Protein AF-0000000068739355 (afdb_homodimer)

Nearest PDB structures (foldseek):
  5cth-assembly1_B  TM=9.053E-01  e=1.363E-04  Oryza sativa Japonica Group
  5xpd-assembly1_A  TM=8.804E-01  e=2.413E-04  Arabidopsis thaliana
  4rng-assembly4_C-2  TM=8.849E-01  e=1.238E-02  Thermodesulfovibrio yellowstonii DSM 11347
  4rng-assembly2_D  TM=8.863E-01  e=1.955E-02  Thermodesulfovibrio yellowstonii DSM 11347
  4qnc-assembly1_A  TM=8.691E-01  e=2.753E-02  Leptospira biflexa serovar Patoc strain 'Patoc 1 (Paris)'

pLDDT: mean 80.7, std 22.13, range [32.03, 97.56]

Solvent-accessible surface area (backbone atoms only — not comparable to full-atom values): 17110 Å² total; per-residue (Å²): 136,79,79,76,75,77,78,75,75,73,74,68,74,70,76,69,74,64,75,73,64,71,57,63,58,53,51,39,28,49,50,47,51,51,52,52,50,51,50,52,49,50,51,50,49,50,52,48,44,55,67,68,69,37,81,48,66,68,59,36,50,54,52,45,33,49,51,30,21,54,45,43,47,56,59,48,53,57,60,51,51,50,50,52,48,25,66,71,67,64,44,44,80,89,57,57,67,70,58,39,55,49,39,29,55,28,18,49,41,36,27,51,48,14,57,75,69,69,33,62,40,53,20,58,36,23,45,59,40,38,56,52,31,54,51,48,52,51,43,40,46,75,28,45,68,70,66,74,47,64,57,56,54,67,75,94,135,83,78,74,74,77,74,75,75,74,73,66,74,68,76,68,73,62,74,72,61,70,57,62,59,54,50,39,27,48,52,45,50,51,52,51,50,50,49,51,49,51,50,50,51,50,52,47,43,54,69,69,70,37,81,47,65,67,59,36,50,52,53,46,34,50,53,29,23,55,45,43,46,57,58,49,52,58,61,50,50,52,51,52,50,26,66,72,66,64,43,44,80,89,56,57,67,70,56,39,54,49,39,30,53,30,19,49,41,37,27,51,47,14,57,75,68,68,33,65,39,52,21,58,35,24,45,60,40,38,55,52,32,52,51,48,52,53,44,41,47,76,28,43,67,70,66,74,47,64,59,55,54,67,73,9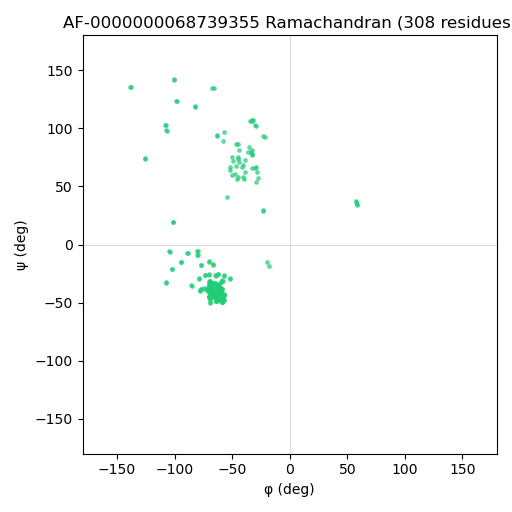4

Organism: Papio anubis (NCBI:txid9555)

Foldseek 3Di:
DPPPVVPPPPPPVPPPPPPPPPVVVVVVVVVVVVVVVVVVVVVVVVVCCLVPVDPDPVVSCVVVLVVLLVVLQVVCVVLVVVLVVCVVVLACVVPDPVVLVVQLVVLVVQLVVCVVVVNVSSNVSSVVSNVSSVSSVVSCVRRPHPPVCVVVVVVD/DPPPVPPPPPPPVPPPPPPPPPVVVVVVVVVVVVVVVVVVVVVVVVVCCLVPVDPDPVVSCVVVLVVLLVVLQVVCVVLVVVLVVCVVVLACVVPDPVVLVVQLVVLVVQLVVCVVVVNVSSNVSSVVSNVSSVSSVVSCVRRPHPPVCVVVVVVD

Radius of gyration: 28.9 Å; Cα contacts (8 Å, |Δi|>4): 240; chains: 2; bounding box: 66×100×61 Å

InterPro domains:
  IPR004316 Sugar transporter SWEET repeat [PF03083] (62-147)
  IPR047664 Sugar transporter SWEET [PTHR10791] (34-146)

Secondary structure (DSSP, 8-state):
---------------------THHHHHHHHHHHHHHHHHHHHHHHHHHIIIII---HHHHHHHHHHHHHHHHHHTTHHHHHHHHHHHHHT--TTS-HHHHHHHHHHHHHHHHHHHHTT-HHHHHHHHHHHHHHHHHHHHHHHS----THHHHHHH-/---------------------THHHHHHHHHHHHHHHHHHHHHHHHHHIIIII---HHHHHHHHHHHHHHHHHHTTHHHHHHHHHHHHHT--TTS-HHHHHHHHHHHHHHHHHHHHTT-HHHHHHHHHHHHHHHHHHHHHHHS----THHHHHHH-

Structure (mmCIF, N/CA/C/O backbone):
data_AF-0000000068739355-model_v1
#
loop_
_entity.id
_entity.type
_entity.pdbx_description
1 polymer 'Sugar transporter SWEET1'
#
loop_
_atom_site.group_PDB
_atom_site.id
_atom_site.type_symbol
_atom_site.label_atom_id
_atom_site.label_alt_id
_atom_site.label_comp_id
_atom_site.label_asym_id
_atom_site.label_entity_id
_atom_site.label_seq_id
_atom_site.pdbx_PDB_ins_code
_atom_site.Cartn_x
_atom_site.Cartn_y
_atom_site.Cartn_z
_atom_site.occupancy
_atom_site.B_iso_or_equiv
_atom_site.auth_seq_id
_atom_site.auth_comp_id
_atom_site.auth_asym_id
_atom_site.auth_atom_id
_atom_site.pdbx_PDB_model_num
ATOM 1 N N . MET A 1 1 ? 34.312 73.438 29.984 1 33.19 1 MET A N 1
ATOM 2 C CA . MET A 1 1 ? 33.438 73.188 28.828 1 33.19 1 MET A CA 1
ATOM 3 C C . MET A 1 1 ? 33.812 71.938 28.094 1 33.19 1 MET A C 1
ATOM 5 O O . MET A 1 1 ? 34.375 71.938 27.016 1 33.19 1 MET A O 1
ATOM 9 N N . GLU A 1 2 ? 34.344 70.938 28.891 1 34.34 2 GLU A N 1
ATOM 10 C CA . GLU A 1 2 ? 34.969 69.625 28.656 1 34.34 2 GLU A CA 1
ATOM 11 C C . GLU A 1 2 ? 34.031 68.688 27.891 1 34.34 2 GLU A C 1
ATOM 13 O O . GLU A 1 2 ? 32.875 68.5 28.297 1 34.34 2 GLU A O 1
ATOM 18 N N . GLU A 1 3 ? 34.125 68.75 26.547 1 34.47 3 GLU A N 1
ATOM 19 C CA . GLU A 1 3 ? 33.438 68.062 25.453 1 34.47 3 GLU A CA 1
ATOM 20 C C . GLU A 1 3 ? 33.438 66.5 25.688 1 34.47 3 GLU A C 1
ATOM 22 O O . GLU A 1 3 ? 34.469 65.938 25.812 1 34.47 3 GLU A O 1
ATOM 27 N N . LEU A 1 4 ? 32.625 66 26.688 1 35.56 4 LEU A N 1
ATOM 28 C CA . LEU A 1 4 ? 32.312 64.625 27 1 35.56 4 LEU A CA 1
ATOM 29 C C . LEU A 1 4 ? 31.922 63.875 25.734 1 35.56 4 LEU A C 1
ATOM 31 O O . LEU A 1 4 ? 30.906 64.188 25.109 1 35.56 4 LEU A O 1
ATOM 35 N N . GLY A 1 5 ? 32.875 63.781 24.703 1 35.47 5 GLY A N 1
ATOM 36 C CA . GLY A 1 5 ? 32.656 63.094 23.438 1 35.47 5 GLY A CA 1
ATOM 37 C C . GLY A 1 5 ? 32.125 61.688 23.594 1 35.47 5 GLY A C 1
ATOM 38 O O . GLY A 1 5 ? 32.75 60.844 24.219 1 35.47 5 GLY A O 1
ATOM 39 N N . PRO A 1 6 ? 30.75 61.5 23.953 1 37.19 6 PRO A N 1
ATOM 40 C CA . PRO A 1 6 ? 30.109 60.219 24.266 1 37.19 6 PRO A CA 1
ATOM 41 C C . PRO A 1 6 ? 30.344 59.156 23.188 1 37.19 6 PRO A C 1
ATOM 43 O O . PRO A 1 6 ? 29.984 59.406 22.016 1 37.19 6 PRO A O 1
ATOM 46 N N . GLN A 1 7 ? 31.531 58.625 22.922 1 33.16 7 GLN A N 1
ATOM 47 C CA . GLN A 1 7 ? 31.781 57.625 21.906 1 33.16 7 GLN A CA 1
ATOM 48 C C . GLN A 1 7 ? 30.812 56.438 22.062 1 33.16 7 GLN A C 1
ATOM 50 O O . GLN A 1 7 ? 30.891 55.688 23.047 1 33.16 7 GLN A O 1
ATOM 55 N N . ALA A 1 8 ? 29.469 56.594 21.906 1 40.91 8 ALA A N 1
ATOM 56 C CA . ALA A 1 8 ? 28.453 55.562 21.875 1 40.91 8 ALA A CA 1
ATOM 57 C C . ALA A 1 8 ? 28.891 54.375 20.984 1 40.91 8 ALA A C 1
ATOM 59 O O . ALA A 1 8 ? 29.016 54.531 19.766 1 40.91 8 ALA A O 1
ATOM 60 N N . HIS A 1 9 ? 30.031 53.719 21.281 1 35.38 9 HIS A N 1
ATOM 61 C CA . HIS A 1 9 ? 30.359 52.5 20.547 1 35.38 9 HIS A CA 1
ATOM 62 C C . HIS A 1 9 ? 29.156 51.594 20.422 1 35.38 9 HIS A C 1
ATOM 64 O O . HIS A 1 9 ? 28.609 51.125 21.422 1 35.38 9 HIS A O 1
ATOM 70 N N . ALA A 1 10 ? 28.203 51.906 19.562 1 38.59 10 ALA A N 1
ATOM 71 C CA . ALA A 1 10 ? 27.125 51.031 19.125 1 38.59 10 ALA A CA 1
ATOM 72 C C . ALA A 1 10 ? 27.625 49.625 18.891 1 38.59 10 ALA A C 1
ATOM 74 O O . ALA A 1 10 ? 28.438 49.375 18 1 38.59 10 ALA A O 1
ATOM 75 N N . ASN A 1 11 ? 28.031 48.875 19.984 1 33.97 11 ASN A N 1
ATOM 76 C CA . ASN A 1 11 ? 28.219 47.406 19.859 1 33.97 11 ASN A CA 1
ATOM 77 C C . ASN A 1 11 ? 27.125 46.781 19.016 1 33.97 11 ASN A C 1
ATOM 79 O O . ASN A 1 11 ? 25.969 46.75 19.422 1 33.97 11 ASN A O 1
ATOM 83 N N . ASP A 1 12 ? 26.938 47.188 17.766 1 34.88 12 ASP A N 1
ATOM 84 C CA . ASP A 1 12 ? 26.109 46.375 16.875 1 34.88 12 ASP A CA 1
ATOM 85 C C . ASP A 1 12 ? 26.328 44.875 17.156 1 34.88 12 ASP A C 1
ATOM 87 O O . ASP A 1 12 ? 27.453 44.406 17.078 1 34.88 12 ASP A O 1
ATOM 91 N N . PRO A 1 13 ? 25.688 44.281 18.234 1 38.34 13 PRO A N 1
ATOM 92 C CA . PRO A 1 13 ? 25.797 42.844 18.312 1 38.34 13 PRO A CA 1
ATOM 93 C C . PRO A 1 13 ? 25.641 42.156 16.938 1 38.34 13 PRO A C 1
ATOM 95 O O . PRO A 1 13 ? 24.609 42.344 16.281 1 38.34 13 PRO A O 1
ATOM 98 N N . GLU A 1 14 ? 26.578 42.344 15.969 1 37.38 14 GLU A N 1
ATOM 99 C CA . GLU A 1 14 ? 26.531 41.406 14.844 1 37.38 14 GLU A CA 1
ATOM 100 C C . GLU A 1 14 ? 26.062 40.031 15.297 1 37.38 14 GLU A C 1
ATOM 102 O O . GLU A 1 14 ? 26.641 39.469 16.219 1 37.38 14 GLU A O 1
ATOM 107 N N . CYS A 1 15 ? 24.75 39.781 15.523 1 34.25 15 CYS A N 1
ATOM 108 C CA . CYS A 1 15 ? 24.203 38.438 15.562 1 34.25 15 CYS A CA 1
ATOM 109 C C . CYS A 1 15 ? 25.016 37.5 14.664 1 34.25 15 CYS A C 1
ATOM 111 O O . CYS A 1 15 ? 24.938 37.594 13.438 1 34.25 15 CYS A O 1
ATOM 113 N N . GLY A 1 16 ? 26.328 37.438 14.859 1 35.94 16 GLY A N 1
ATOM 114 C CA . GLY A 1 16 ? 27.062 36.375 14.211 1 35.94 16 GLY A CA 1
ATOM 115 C C . GLY A 1 16 ? 26.234 35.125 13.992 1 35.94 16 GLY A C 1
ATOM 116 O O . GLY A 1 16 ? 25.906 34.406 14.945 1 35.94 16 GLY A O 1
ATOM 117 N N . GLN A 1 17 ? 25.219 35.094 13.172 1 36.84 17 GLN A N 1
ATOM 118 C CA . GLN A 1 17 ? 24.625 33.844 12.68 1 36.84 17 GLN A CA 1
ATOM 119 C C . GLN A 1 17 ? 25.688 32.75 12.539 1 36.84 17 GLN A C 1
ATOM 121 O O . GLN A 1 17 ? 26.594 32.875 11.719 1 36.84 17 GLN A O 1
ATOM 126 N N . ARG A 1 18 ? 26.281 32.281 13.602 1 41.44 18 ARG A N 1
ATOM 127 C CA . ARG A 1 18 ? 27.141 31.094 13.531 1 41.44 18 ARG A CA 1
ATOM 128 C C . ARG A 1 18 ? 26.641 30.109 12.477 1 41.44 18 ARG A C 1
ATOM 130 O O . ARG A 1 18 ? 25.453 29.844 12.398 1 41.44 18 ARG A O 1
ATOM 137 N N . PRO A 1 19 ? 27.344 30.031 11.328 1 45.88 19 PRO A N 1
ATOM 138 C CA . PRO A 1 19 ? 26.984 28.953 10.406 1 45.88 19 PRO A CA 1
ATOM 139 C C . PRO A 1 19 ? 26.562 27.672 11.133 1 45.88 19 PRO A C 1
ATOM 141 O O . PRO A 1 19 ? 27.234 27.25 12.086 1 45.88 19 PRO A O 1
ATOM 144 N N . VAL A 1 20 ? 25.406 27.484 11.547 1 47.19 20 VAL A N 1
ATOM 145 C CA . VAL A 1 20 ? 24.938 26.172 11.984 1 47.19 20 VAL A CA 1
ATOM 146 C C . VAL A 1 20 ? 25.781 25.078 11.336 1 47.19 20 VAL A C 1
ATOM 148 O O . VAL A 1 20 ? 25.969 25.078 10.117 1 47.19 20 VAL A O 1
ATOM 151 N N . PRO A 1 21 ? 26.828 24.578 11.93 1 45.31 21 PRO A N 1
ATOM 152 C CA . PRO A 1 21 ? 27.859 23.672 11.398 1 45.31 21 PRO A CA 1
ATOM 153 C C . PRO A 1 21 ? 27.297 22.703 10.352 1 45.31 21 PRO A C 1
ATOM 155 O O . PRO A 1 21 ? 26.219 22.125 10.547 1 45.31 21 PRO A O 1
ATOM 158 N N . ALA A 1 22 ? 27.547 22.797 8.969 1 50.62 22 ALA A N 1
ATOM 159 C CA . ALA A 1 22 ? 27.578 21.812 7.883 1 50.62 22 ALA A CA 1
ATOM 160 C C . ALA A 1 22 ? 27.75 20.406 8.422 1 50.62 22 ALA A C 1
ATOM 162 O O . ALA A 1 22 ? 27.594 19.422 7.684 1 50.62 22 ALA A O 1
ATOM 163 N N . LEU A 1 23 ? 28.141 20.234 9.641 1 51.22 23 LEU A N 1
ATOM 164 C CA . LEU A 1 23 ? 28.406 18.922 10.234 1 51.22 23 LEU A CA 1
ATOM 165 C C . LEU A 1 23 ? 27.125 18.141 10.438 1 51.22 23 LEU A C 1
ATOM 167 O O . LEU A 1 23 ? 27.094 16.922 10.273 1 51.22 23 LEU A O 1
ATOM 171 N N . SER A 1 24 ? 26.047 18.891 10.797 1 58.88 24 SER A N 1
ATOM 172 C CA . SER A 1 24 ? 24.812 18.172 11.078 1 58.88 24 SER A CA 1
ATOM 173 C C . SER A 1 24 ? 24.234 17.547 9.812 1 58.88 24 SER A C 1
ATOM 175 O O . SER A 1 24 ? 23.719 16.438 9.844 1 58.88 24 SER A O 1
ATOM 177 N N . HIS A 1 25 ? 24.484 18.281 8.727 1 62.53 25 HIS A N 1
ATOM 178 C CA . HIS A 1 25 ? 23.984 17.766 7.457 1 62.53 25 HIS A CA 1
ATOM 179 C C . HIS A 1 25 ? 24.781 16.547 7.004 1 62.53 25 HIS A C 1
ATOM 181 O O . HIS A 1 25 ? 24.203 15.57 6.531 1 62.53 25 HIS A O 1
ATOM 187 N N . HIS A 1 26 ? 26.109 16.594 7.215 1 67.69 26 HIS A N 1
ATOM 188 C CA . HIS A 1 26 ? 26.969 15.5 6.793 1 67.69 26 HIS A CA 1
ATOM 189 C C . HIS A 1 26 ? 26.672 14.234 7.602 1 67.69 26 HIS A C 1
ATOM 191 O O . HIS A 1 26 ? 26.703 13.125 7.062 1 67.69 26 HIS A O 1
ATOM 197 N N . GLY A 1 27 ? 26.312 14.422 8.805 1 74.44 27 GLY A N 1
ATOM 198 C CA . GLY A 1 27 ? 26.016 13.289 9.664 1 74.44 27 GLY A CA 1
ATOM 199 C C . GLY A 1 27 ? 24.734 12.57 9.281 1 74.44 27 GLY A C 1
ATOM 200 O O . GLY A 1 27 ? 24.719 11.344 9.18 1 74.44 27 GLY A O 1
ATOM 201 N N . SER A 1 28 ? 23.844 13.344 8.977 1 80.38 28 SER A N 1
ATOM 202 C CA . SER A 1 28 ? 22.547 12.773 8.625 1 80.38 28 SER A CA 1
ATOM 203 C C . SER A 1 28 ? 22.609 12.047 7.289 1 80.38 28 SER A C 1
ATOM 205 O O . SER A 1 28 ? 22 10.984 7.125 1 80.38 28 SER A O 1
ATOM 207 N N . GLN A 1 29 ? 23.453 12.508 6.395 1 87.5 29 GLN A N 1
ATOM 208 C CA . GLN A 1 29 ? 23.594 11.875 5.086 1 87.5 29 GLN A CA 1
ATOM 209 C C . GLN A 1 29 ? 24.281 10.523 5.199 1 87.5 29 GLN A C 1
ATOM 211 O O . GLN A 1 29 ? 23.938 9.57 4.496 1 87.5 29 GLN A O 1
ATOM 216 N N . ARG A 1 30 ? 25.203 10.516 6.098 1 88.19 30 ARG A N 1
ATOM 217 C CA . ARG A 1 30 ? 25.922 9.266 6.312 1 88.19 30 ARG A CA 1
ATOM 218 C C . ARG A 1 30 ? 25 8.188 6.867 1 88.19 30 ARG A C 1
ATOM 220 O O . ARG A 1 30 ? 25.078 7.023 6.48 1 88.19 30 ARG A O 1
ATOM 227 N N . VAL A 1 31 ? 24.156 8.586 7.75 1 87.56 31 VAL A N 1
ATOM 228 C CA . VAL A 1 31 ? 23.219 7.645 8.359 1 87.56 31 VAL A CA 1
ATOM 229 C C . VAL A 1 31 ? 22.297 7.082 7.285 1 87.56 31 VAL A C 1
ATOM 231 O O . VAL A 1 31 ? 22.062 5.871 7.227 1 87.56 31 VAL A O 1
ATOM 234 N N . VAL A 1 32 ? 21.828 7.934 6.398 1 89.38 32 VAL A N 1
ATOM 235 C CA . VAL A 1 32 ? 20.938 7.508 5.324 1 89.38 32 VAL A CA 1
ATOM 236 C C . VAL A 1 32 ? 21.672 6.562 4.383 1 89.38 32 VAL A C 1
ATOM 238 O O . VAL A 1 32 ? 21.125 5.539 3.961 1 89.38 32 VAL A O 1
ATOM 241 N N . LEU A 1 33 ? 22.922 6.836 4.102 1 90.75 33 LEU A N 1
ATOM 242 C CA . LEU A 1 33 ? 23.734 6.008 3.211 1 90.75 33 LEU A CA 1
ATOM 243 C C . LEU A 1 33 ? 23.984 4.633 3.824 1 90.75 33 LEU A C 1
ATOM 245 O O . LEU A 1 33 ? 23.891 3.613 3.135 1 90.75 33 LEU A O 1
ATOM 249 N N . LEU A 1 34 ? 24.25 4.664 5.086 1 91.44 34 LEU A N 1
ATOM 250 C CA . LEU A 1 34 ? 24.484 3.398 5.773 1 91.44 34 LEU A CA 1
ATOM 251 C C . LEU A 1 34 ? 23.219 2.547 5.801 1 91.44 34 LEU A C 1
ATOM 253 O O . LEU A 1 34 ? 23.266 1.34 5.555 1 91.44 34 LEU A O 1
ATOM 257 N N . GLN A 1 35 ? 22.094 3.174 6.062 1 89.81 35 GLN A N 1
ATOM 258 C CA . GLN A 1 35 ? 20.828 2.451 6.102 1 89.81 35 GLN A CA 1
ATOM 259 C C . GLN A 1 35 ? 20.469 1.89 4.727 1 89.81 35 GLN A C 1
ATOM 261 O O . GLN A 1 35 ? 20 0.757 4.617 1 89.81 35 GLN A O 1
ATOM 266 N N . THR A 1 36 ? 20.672 2.664 3.711 1 92.25 36 THR A N 1
ATOM 267 C CA . THR A 1 36 ? 20.406 2.207 2.35 1 92.25 36 THR A CA 1
ATOM 268 C C . THR A 1 36 ? 21.344 1.058 1.979 1 92.25 36 THR A C 1
ATOM 270 O O . THR A 1 36 ? 20.922 0.07 1.38 1 92.25 36 THR A O 1
ATOM 273 N N . ALA A 1 37 ? 22.641 1.168 2.361 1 93.56 37 ALA A N 1
ATOM 274 C CA . ALA A 1 37 ? 23.609 0.108 2.092 1 93.56 37 ALA A CA 1
ATOM 275 C C . ALA A 1 37 ? 23.219 -1.185 2.803 1 93.56 37 ALA A C 1
ATOM 277 O O . ALA A 1 37 ? 23.297 -2.27 2.221 1 93.56 37 ALA A O 1
ATOM 278 N N . THR A 1 38 ? 22.828 -1.021 4.035 1 93.75 38 THR A N 1
ATOM 279 C CA . THR A 1 38 ? 22.375 -2.182 4.797 1 93.75 38 THR A CA 1
ATOM 280 C C . THR A 1 38 ? 21.172 -2.832 4.125 1 93.75 38 THR A C 1
ATOM 282 O O . THR A 1 38 ? 21.109 -4.059 4 1 93.75 38 THR A O 1
ATOM 285 N N . LEU A 1 39 ? 20.234 -2.014 3.67 1 94.12 39 LEU A N 1
ATOM 286 C CA . LEU A 1 39 ? 19.047 -2.518 2.975 1 94.12 39 LEU A CA 1
ATOM 287 C C . LEU A 1 39 ? 19.453 -3.27 1.707 1 94.12 39 LEU A C 1
ATOM 289 O O . LEU A 1 39 ? 18.938 -4.359 1.442 1 94.12 39 LEU A O 1
ATOM 293 N N . LEU A 1 40 ? 20.359 -2.732 0.96 1 93.5 40 LEU A N 1
ATOM 294 C CA . LEU A 1 40 ? 20.844 -3.381 -0.253 1 93.5 40 LEU A CA 1
ATOM 295 C C . LEU A 1 40 ? 21.516 -4.711 0.074 1 93.5 40 LEU A C 1
ATOM 297 O O . LEU A 1 40 ? 21.297 -5.707 -0.621 1 93.5 40 LEU A O 1
ATOM 301 N N . GLY A 1 41 ? 22.266 -4.672 1.148 1 94.31 41 GLY A N 1
ATOM 302 C CA . GLY A 1 41 ? 22.891 -5.906 1.605 1 94.31 41 GLY A CA 1
ATOM 303 C C . GLY A 1 41 ? 21.875 -6.973 1.977 1 94.31 41 GLY A C 1
ATOM 304 O O . GLY A 1 41 ? 22.016 -8.133 1.574 1 94.31 41 GLY A O 1
ATOM 305 N N . VAL A 1 42 ? 20.812 -6.59 2.684 1 93.88 42 VAL A N 1
ATOM 306 C CA . VAL A 1 42 ? 19.766 -7.512 3.096 1 93.88 42 VAL A CA 1
ATOM 307 C C . VAL A 1 42 ? 19.047 -8.062 1.863 1 93.88 42 VAL A C 1
ATOM 309 O O . VAL A 1 42 ? 18.75 -9.258 1.785 1 93.88 42 VAL A O 1
ATOM 312 N N . LEU A 1 43 ? 18.766 -7.234 0.887 1 93.62 43 LEU A N 1
ATOM 313 C CA . LEU A 1 43 ? 18.094 -7.652 -0.341 1 93.62 43 LEU A CA 1
ATOM 314 C C . LEU A 1 43 ? 18.953 -8.633 -1.124 1 93.62 43 LEU A C 1
ATOM 316 O O . LEU A 1 43 ? 18.453 -9.648 -1.623 1 93.62 43 LEU A O 1
ATOM 320 N N . LEU A 1 44 ? 20.234 -8.344 -1.222 1 93.81 44 LEU A N 1
ATOM 321 C CA . LEU A 1 44 ? 21.156 -9.227 -1.938 1 93.81 44 LEU A CA 1
ATOM 322 C C . LEU A 1 44 ? 21.266 -10.578 -1.239 1 93.81 44 LEU A C 1
ATOM 324 O O . LEU A 1 44 ? 21.234 -11.625 -1.893 1 93.81 44 LEU A O 1
ATOM 328 N N . LEU A 1 45 ? 21.391 -10.484 0.032 1 93.12 45 LEU A N 1
ATOM 329 C CA . LEU A 1 45 ? 21.453 -11.719 0.806 1 93.12 45 LEU A CA 1
ATOM 330 C C . LEU A 1 45 ? 20.156 -12.508 0.673 1 93.12 45 LEU A C 1
ATOM 332 O O . LEU A 1 45 ? 20.188 -13.734 0.534 1 93.12 45 LEU A O 1
ATOM 336 N N . GLY A 1 46 ? 19.031 -11.828 0.807 1 91.06 46 GLY A N 1
ATOM 337 C CA . GLY A 1 46 ? 17.75 -12.484 0.608 1 91.06 46 GLY A CA 1
ATOM 338 C C . GLY A 1 46 ? 17.609 -13.125 -0.76 1 91.06 46 GLY A C 1
ATOM 339 O O . GLY A 1 46 ? 17.219 -14.289 -0.871 1 91.06 46 GLY A O 1
ATOM 340 N N . TYR A 1 47 ? 17.953 -12.367 -1.767 1 90 47 TYR A N 1
ATOM 341 C CA . TYR A 1 47 ? 17.906 -12.883 -3.129 1 90 47 TYR A CA 1
ATOM 342 C C . TYR A 1 47 ? 18.828 -14.086 -3.285 1 90 47 TYR A C 1
ATOM 344 O O . TYR A 1 47 ? 18.438 -15.102 -3.869 1 90 47 TYR A O 1
ATOM 352 N N . GLY A 1 48 ? 20.047 -13.984 -2.814 1 91 48 GLY A N 1
ATOM 353 C CA . GLY A 1 48 ? 20.969 -15.102 -2.84 1 91 48 GLY A CA 1
ATOM 354 C C . GLY A 1 48 ? 20.453 -16.328 -2.119 1 91 48 GLY A C 1
ATOM 355 O O . GLY A 1 48 ? 20.578 -17.453 -2.617 1 91 48 GLY A O 1
ATOM 356 N N . TYR A 1 49 ? 19.859 -16.094 -0.965 1 92.06 49 TYR A N 1
ATOM 357 C CA . TYR A 1 49 ? 19.266 -17.172 -0.188 1 92.06 49 TYR A CA 1
ATOM 358 C C . TYR A 1 49 ? 18.203 -17.891 -0.996 1 92.06 49 TYR A C 1
ATOM 360 O O . TYR A 1 49 ? 18.234 -19.125 -1.122 1 92.06 49 TYR A O 1
ATOM 368 N N . PHE A 1 50 ? 17.281 -17.234 -1.603 1 88.69 50 PHE A N 1
ATOM 369 C CA . PHE A 1 50 ? 16.172 -17.859 -2.312 1 88.69 50 PHE A CA 1
ATOM 370 C C . PHE A 1 50 ? 16.641 -18.469 -3.625 1 88.69 50 PHE A C 1
ATOM 372 O O . PHE A 1 50 ? 16.094 -19.484 -4.086 1 88.69 50 PHE A O 1
ATOM 379 N N . TRP A 1 51 ? 17.703 -17.953 -4.188 1 83.75 51 TRP A N 1
ATOM 380 C CA . TRP A 1 51 ? 18.219 -18.438 -5.461 1 83.75 51 TRP A CA 1
ATOM 381 C C . TRP A 1 51 ? 19.141 -19.641 -5.25 1 83.75 51 TRP A C 1
ATOM 383 O O . TRP A 1 51 ? 19.094 -20.609 -5.992 1 83.75 51 TRP A O 1
ATOM 393 N N . LEU A 1 52 ? 19.906 -19.672 -4.199 1 87 52 LEU A N 1
ATOM 394 C CA . LEU A 1 52 ? 20.984 -20.656 -4.074 1 87 52 LEU A CA 1
ATOM 395 C C . LEU A 1 52 ? 20.625 -21.719 -3.051 1 87 52 LEU A C 1
ATOM 397 O O . LEU A 1 52 ? 21.031 -22.875 -3.191 1 87 52 LEU A O 1
ATOM 401 N N . LEU A 1 53 ? 19.922 -21.344 -2.072 1 85.81 53 LEU A N 1
ATOM 402 C CA . LEU A 1 53 ? 19.828 -22.234 -0.923 1 85.81 53 LEU A CA 1
ATOM 403 C C . LEU A 1 53 ? 18.5 -22.984 -0.929 1 85.81 53 LEU A C 1
ATOM 405 O O . LEU A 1 53 ? 18.344 -24 -0.242 1 85.81 53 LEU A O 1
ATOM 409 N N . VAL A 1 54 ? 17.516 -22.484 -1.614 1 85.12 54 VAL A N 1
ATOM 410 C CA . VAL A 1 54 ? 16.219 -23.172 -1.625 1 85.12 54 VAL A CA 1
ATOM 411 C C . VAL A 1 54 ? 16 -23.844 -2.977 1 85.12 54 VAL A C 1
ATOM 413 O O . VAL A 1 54 ? 15.469 -23.219 -3.906 1 85.12 54 VAL A O 1
ATOM 416 N N . PRO A 1 55 ? 16.297 -25.109 -2.967 1 78.5 55 PRO A N 1
ATOM 417 C CA . PRO A 1 55 ? 16.25 -25.797 -4.258 1 78.5 55 PRO A CA 1
ATOM 418 C C . PRO A 1 55 ? 14.828 -26.156 -4.68 1 78.5 55 PRO A C 1
ATOM 420 O O . PRO A 1 55 ? 14.531 -26.219 -5.879 1 78.5 55 PRO A O 1
ATOM 423 N N . ASN A 1 56 ? 14.008 -26.359 -3.789 1 90.06 56 ASN A N 1
ATOM 424 C CA . ASN A 1 56 ? 12.633 -26.75 -4.105 1 90.06 56 ASN A CA 1
ATOM 425 C C . ASN A 1 56 ? 11.773 -25.547 -4.445 1 90.06 56 ASN A C 1
ATOM 427 O O . ASN A 1 56 ? 11.617 -24.641 -3.623 1 90.06 56 ASN A O 1
ATOM 431 N N . PRO A 1 57 ? 11.281 -25.578 -5.668 1 86.81 57 PRO A N 1
ATOM 432 C CA . PRO A 1 57 ? 10.5 -24.422 -6.113 1 86.81 57 PRO A CA 1
ATOM 433 C C . PRO A 1 57 ? 9.266 -24.172 -5.246 1 86.81 57 PRO A C 1
ATOM 435 O O . PRO A 1 57 ? 8.891 -23.031 -5.008 1 86.81 57 PRO A O 1
ATOM 438 N N . GLU A 1 58 ? 8.633 -25.219 -4.84 1 89.19 58 GLU A N 1
ATOM 439 C CA . GLU A 1 58 ? 7.453 -25.062 -3.994 1 89.19 58 GLU A CA 1
ATOM 440 C C . GLU A 1 58 ? 7.816 -24.469 -2.639 1 89.19 58 GLU A C 1
ATOM 442 O O . GLU A 1 58 ? 7.121 -23.578 -2.139 1 89.19 58 GLU A O 1
ATOM 447 N N . ALA A 1 59 ? 8.844 -24.969 -2.139 1 89.81 59 ALA A N 1
ATOM 448 C CA . ALA A 1 59 ? 9.312 -24.438 -0.86 1 89.81 59 ALA A CA 1
ATOM 449 C C . ALA A 1 59 ? 9.75 -22.984 -0.997 1 89.81 59 ALA A C 1
ATOM 451 O O . ALA A 1 59 ? 9.531 -22.172 -0.096 1 89.81 59 ALA A O 1
ATOM 452 N N . ARG A 1 60 ? 10.383 -22.703 -2.061 1 89.38 60 ARG A N 1
ATOM 453 C CA . ARG A 1 60 ? 10.828 -21.328 -2.334 1 89.38 60 ARG A CA 1
ATOM 454 C C . ARG A 1 60 ? 9.641 -20.375 -2.385 1 89.38 60 ARG A C 1
ATOM 456 O O . ARG A 1 60 ? 9.672 -19.297 -1.776 1 89.38 60 ARG A O 1
ATOM 463 N N . LEU A 1 61 ? 8.609 -20.75 -3.039 1 91.06 61 LEU A N 1
ATOM 464 C CA . LEU A 1 61 ? 7.41 -19.922 -3.168 1 91.06 61 LEU A CA 1
ATOM 465 C C . LEU A 1 61 ? 6.723 -19.75 -1.818 1 91.06 61 LEU A C 1
ATOM 467 O O . LEU A 1 61 ? 6.277 -18.656 -1.481 1 91.06 61 LEU A O 1
ATOM 471 N N . GLN A 1 62 ? 6.633 -20.828 -1.09 1 92.94 62 GLN A N 1
ATOM 472 C CA . GLN A 1 62 ? 5.977 -20.766 0.211 1 92.94 62 GLN A CA 1
ATOM 473 C C . GLN A 1 62 ? 6.734 -19.844 1.161 1 92.94 62 GLN A C 1
ATOM 475 O O . GLN A 1 62 ? 6.133 -19.016 1.845 1 92.94 62 GLN A O 1
ATOM 480 N N . GLN A 1 63 ? 8.031 -20 1.167 1 92.81 63 GLN A N 1
ATOM 481 C CA . GLN A 1 63 ? 8.844 -19.156 2.051 1 92.81 63 GLN A CA 1
ATOM 482 C C . GLN A 1 63 ? 8.82 -17.703 1.601 1 92.81 63 GLN A C 1
ATOM 484 O O . GLN A 1 63 ? 8.719 -16.797 2.428 1 92.81 63 GLN A O 1
ATOM 489 N N . LEU A 1 64 ? 8.953 -17.469 0.361 1 93.75 64 LEU A N 1
ATOM 490 C CA . LEU A 1 64 ? 8.891 -16.109 -0.182 1 93.75 64 LEU A CA 1
ATOM 491 C C . LEU A 1 64 ? 7.531 -15.484 0.085 1 93.75 64 LEU A C 1
ATOM 493 O O . LEU A 1 64 ? 7.449 -14.32 0.482 1 93.75 64 LEU A O 1
ATOM 497 N N . GLY A 1 65 ? 6.453 -16.266 -0.179 1 95.44 65 GLY A N 1
ATOM 498 C CA . GLY A 1 65 ? 5.117 -15.766 0.119 1 95.44 65 GLY A CA 1
ATOM 499 C C . GLY A 1 65 ? 4.938 -15.367 1.572 1 95.44 65 GLY A C 1
ATOM 500 O O . GLY A 1 65 ? 4.324 -14.344 1.871 1 95.44 65 GLY A O 1
ATOM 501 N N . LEU A 1 66 ? 5.434 -16.188 2.383 1 94.88 66 LEU A N 1
ATOM 502 C CA . LEU A 1 66 ? 5.367 -15.883 3.809 1 94.88 66 LEU A CA 1
ATOM 503 C C . LEU A 1 66 ? 6.133 -14.609 4.129 1 94.88 66 LEU A C 1
ATOM 505 O O . LEU A 1 66 ? 5.645 -13.758 4.879 1 94.88 66 LEU A O 1
ATOM 509 N N . PHE A 1 67 ? 7.316 -14.523 3.557 1 93.94 67 PHE A N 1
ATOM 510 C CA . PHE A 1 67 ? 8.141 -13.336 3.717 1 93.94 67 PHE A CA 1
ATOM 511 C C . PHE A 1 67 ? 7.406 -12.094 3.215 1 93.94 67 PHE A C 1
ATOM 513 O O . PHE A 1 67 ? 7.328 -11.086 3.918 1 93.94 67 PHE A O 1
ATOM 520 N N . CYS A 1 68 ? 6.836 -12.125 2.049 1 94.88 68 CYS A N 1
ATOM 521 C CA . CYS A 1 68 ? 6.051 -11.039 1.479 1 94.88 68 CYS A CA 1
ATOM 522 C C . CYS A 1 68 ? 4.883 -10.672 2.389 1 94.88 68 CYS A C 1
ATOM 524 O O . CYS A 1 68 ? 4.645 -9.5 2.666 1 94.88 68 CYS A O 1
ATOM 526 N N . SER A 1 69 ? 4.184 -11.68 2.875 1 96.75 69 SER A N 1
ATOM 527 C CA . SER A 1 69 ? 2.994 -11.477 3.697 1 96.75 69 SER A CA 1
ATOM 528 C C . SER A 1 69 ? 3.342 -10.773 5.004 1 96.75 69 SER A C 1
ATOM 530 O O . SER A 1 69 ? 2.664 -9.828 5.406 1 96.75 69 SER A O 1
ATOM 532 N N . VAL A 1 70 ? 4.379 -11.18 5.664 1 95.44 70 VAL A N 1
ATOM 533 C CA . VAL A 1 70 ? 4.789 -10.594 6.938 1 95.44 70 VAL A CA 1
ATOM 534 C C . VAL A 1 70 ? 5.129 -9.117 6.746 1 95.44 70 VAL A C 1
ATOM 536 O O . VAL A 1 70 ? 4.688 -8.266 7.52 1 95.44 70 VAL A O 1
ATOM 539 N N . PHE A 1 71 ? 5.863 -8.781 5.73 1 93.38 71 PHE A N 1
ATOM 540 C CA . PHE A 1 71 ? 6.23 -7.391 5.469 1 93.38 71 PHE A CA 1
ATOM 541 C C . PHE A 1 71 ? 5.004 -6.57 5.09 1 93.38 71 PHE A C 1
ATOM 543 O O . PHE A 1 71 ? 4.844 -5.438 5.543 1 93.38 71 PHE A O 1
ATOM 550 N N . THR A 1 72 ? 4.152 -7.16 4.297 1 96.06 72 THR A N 1
ATOM 551 C CA . THR A 1 72 ? 2.947 -6.449 3.887 1 96.06 72 THR A CA 1
ATOM 552 C C . THR A 1 72 ? 2.055 -6.16 5.09 1 96.06 72 THR A C 1
ATOM 554 O O . THR A 1 72 ? 1.568 -5.039 5.254 1 96.06 72 THR A O 1
ATOM 557 N N . ILE A 1 73 ? 1.914 -7.133 5.902 1 95.81 73 ILE A N 1
ATOM 558 C CA . ILE A 1 73 ? 1.064 -6.969 7.078 1 95.81 73 ILE A CA 1
ATOM 559 C C . ILE A 1 73 ? 1.68 -5.934 8.016 1 95.81 73 ILE A C 1
ATOM 561 O O . ILE A 1 73 ? 0.97 -5.098 8.578 1 95.81 73 ILE A O 1
ATOM 565 N N . SER A 1 74 ? 2.979 -5.953 8.164 1 93.75 74 SER A N 1
ATOM 566 C CA . SER A 1 74 ? 3.637 -4.992 9.039 1 93.75 74 SER A CA 1
ATOM 567 C C . SER A 1 74 ? 3.473 -3.568 8.523 1 93.75 74 SER A C 1
ATOM 569 O O . SER A 1 74 ? 3.455 -2.617 9.312 1 93.75 74 SER A O 1
ATOM 571 N N . MET A 1 75 ? 3.297 -3.379 7.25 1 92.94 75 MET A N 1
ATOM 572 C CA . MET A 1 75 ? 3.105 -2.055 6.668 1 92.94 75 MET A CA 1
ATOM 573 C C . MET A 1 75 ? 1.78 -1.448 7.117 1 92.94 75 MET A C 1
ATOM 575 O O . MET A 1 75 ? 1.584 -0.236 7.023 1 92.94 75 MET A O 1
ATOM 579 N N . TYR A 1 76 ? 0.876 -2.213 7.629 1 93 76 TYR A N 1
ATOM 580 C CA . TYR A 1 76 ? -0.41 -1.698 8.086 1 93 76 TYR A CA 1
ATOM 581 C C . TYR A 1 76 ? -0.288 -1.075 9.469 1 93 76 TYR A C 1
ATOM 583 O O . TYR A 1 76 ? -1.227 -0.441 9.961 1 93 76 TYR A O 1
ATOM 591 N N . LEU A 1 77 ? 0.901 -1.223 10.039 1 91.56 77 LEU A N 1
ATOM 592 C CA . LEU A 1 77 ? 1.123 -0.575 11.328 1 91.56 77 LEU A CA 1
ATOM 593 C C . LEU A 1 77 ? 1.001 0.939 11.203 1 91.56 77 LEU A C 1
ATOM 595 O O . LEU A 1 77 ? 0.492 1.602 12.109 1 91.56 77 LEU A O 1
ATOM 599 N N . SER A 1 78 ? 1.417 1.492 10.07 1 88.06 78 SER A N 1
ATOM 600 C CA . SER A 1 78 ? 1.358 2.936 9.867 1 88.06 78 SER A CA 1
ATOM 601 C C . SER A 1 78 ? -0.083 3.42 9.75 1 88.06 78 SER A C 1
ATOM 603 O O . SER A 1 78 ? -0.495 4.336 10.469 1 88.06 78 SER A O 1
ATOM 605 N N . PRO A 1 79 ? -0.911 2.824 8.93 1 88.75 79 PRO A N 1
ATOM 606 C CA . PRO A 1 79 ? -2.326 3.203 8.891 1 88.75 79 PRO A CA 1
ATOM 607 C C . PRO A 1 79 ? -3.027 3.01 10.234 1 88.75 79 PRO A C 1
ATOM 609 O O . PRO A 1 79 ? -3.924 3.781 10.578 1 88.75 79 PRO A O 1
ATOM 612 N N . LEU A 1 80 ? -2.621 2.018 11 1 92.75 80 LEU A N 1
ATOM 613 C CA . LEU A 1 80 ? -3.213 1.803 12.312 1 92.75 80 LEU A CA 1
ATOM 614 C C . LEU A 1 80 ? -2.838 2.932 13.266 1 92.75 80 LEU A C 1
ATOM 616 O O . LEU A 1 80 ? -3.658 3.359 14.086 1 92.75 80 LEU A O 1
ATOM 620 N N . ALA A 1 81 ? -1.639 3.439 13.117 1 91.25 81 ALA A N 1
ATOM 621 C CA . ALA A 1 81 ? -1.226 4.605 13.898 1 91.25 81 ALA A CA 1
ATOM 622 C C . ALA A 1 81 ? -2.035 5.836 13.508 1 91.25 81 ALA A C 1
ATOM 624 O O . ALA A 1 81 ? -2.434 6.625 14.375 1 91.25 81 ALA A O 1
ATOM 625 N N . ASP A 1 82 ? -2.27 5.977 12.227 1 91.69 82 ASP A N 1
ATOM 626 C CA . ASP A 1 82 ? -3.098 7.082 11.758 1 91.69 82 ASP A CA 1
ATOM 627 C C . ASP A 1 82 ? -4.512 6.992 12.328 1 91.69 82 ASP A C 1
ATOM 629 O O . ASP A 1 82 ? -5.098 8.008 12.711 1 91.69 82 ASP A O 1
ATOM 633 N N . LEU A 1 83 ? -5.043 5.809 12.375 1 94.81 83 LEU A N 1
ATOM 634 C CA . LEU A 1 83 ? -6.387 5.621 12.914 1 94.81 83 LEU A CA 1
ATOM 635 C C . LEU A 1 83 ? -6.438 5.984 14.398 1 94.81 83 LEU A C 1
ATOM 637 O O . LEU A 1 83 ? -7.391 6.617 14.852 1 94.81 83 LEU A O 1
ATOM 641 N N . ALA A 1 84 ? -5.414 5.594 15.141 1 94.81 84 ALA A N 1
ATOM 642 C CA . ALA A 1 84 ? -5.332 5.949 16.562 1 94.81 84 ALA A CA 1
ATOM 643 C C . ALA A 1 84 ? -5.309 7.461 16.75 1 94.81 84 ALA A C 1
ATOM 645 O O . ALA A 1 84 ? -5.984 7.996 17.625 1 94.81 84 ALA A O 1
ATOM 646 N N . LYS A 1 85 ? -4.539 8.102 15.852 1 94.69 85 LYS A N 1
ATOM 647 C CA . LYS A 1 85 ? -4.48 9.562 15.898 1 94.69 85 LYS A CA 1
ATOM 648 C C . LYS A 1 85 ? -5.852 10.172 15.648 1 94.69 85 LYS A C 1
ATOM 650 O O . LYS A 1 85 ? -6.246 11.125 16.328 1 94.69 85 LYS A O 1
ATOM 655 N N . VAL A 1 86 ? -6.582 9.68 14.742 1 94.88 86 VAL A N 1
ATOM 656 C CA . VAL A 1 86 ? -7.902 10.195 14.406 1 94.88 86 VAL A CA 1
ATOM 657 C C . VAL A 1 86 ? -8.859 9.984 15.57 1 94.88 86 VAL A C 1
ATOM 659 O O . VAL A 1 86 ? -9.664 10.859 15.891 1 94.88 86 VAL A O 1
ATOM 662 N N . ILE A 1 87 ? -8.727 8.859 16.172 1 95.38 87 ILE A N 1
ATOM 663 C CA . ILE A 1 87 ? -9.578 8.562 17.328 1 95.38 87 ILE A CA 1
ATOM 664 C C . ILE A 1 87 ? -9.266 9.523 18.469 1 95.38 87 ILE A C 1
ATOM 666 O O . ILE A 1 87 ? -10.172 10.016 19.141 1 95.38 87 ILE A O 1
ATOM 670 N N . GLN A 1 88 ? -8.07 9.922 18.594 1 95.81 88 GLN A N 1
ATOM 671 C CA . GLN A 1 88 ? -7.629 10.812 19.656 1 95.81 88 GLN A CA 1
ATOM 672 C C . GLN A 1 88 ? -8.023 12.258 19.375 1 95.81 88 GLN A C 1
ATOM 674 O O . GLN A 1 88 ? -8.469 12.977 20.266 1 95.81 88 GLN A O 1
ATOM 679 N N . THR A 1 89 ? -7.906 12.648 18.141 1 94.94 89 THR A N 1
ATOM 680 C CA . THR A 1 89 ? -8.125 14.047 17.797 1 94.94 89 THR A CA 1
ATOM 681 C C . THR A 1 89 ? -9.57 14.273 17.344 1 94.94 89 THR A C 1
ATOM 683 O O . THR A 1 89 ? -10.008 15.414 17.219 1 94.94 89 THR A O 1
ATOM 686 N N . LYS A 1 90 ? -10.258 13.188 17.047 1 94.38 90 LYS A N 1
ATOM 687 C CA . LYS A 1 90 ? -11.633 13.242 16.562 1 94.38 90 LYS A CA 1
ATOM 688 C C . LYS A 1 90 ? -11.734 14.055 15.281 1 94.38 90 LYS A C 1
ATOM 690 O O . LYS A 1 90 ? -12.656 14.852 15.109 1 94.38 90 LYS A O 1
ATOM 695 N N . SER A 1 91 ? -10.656 13.922 14.5 1 92.62 91 SER A N 1
ATOM 696 C CA . SER A 1 91 ? -10.609 14.609 13.211 1 92.62 91 SER A CA 1
ATOM 697 C C . SER A 1 91 ? -10.016 13.703 12.133 1 92.62 91 SER A C 1
ATOM 699 O O . SER A 1 91 ? -8.992 13.062 12.344 1 92.62 91 SER A O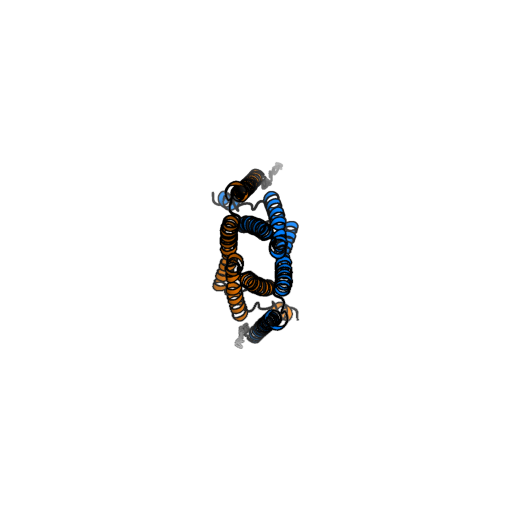 1
ATOM 701 N N . THR A 1 92 ? -10.648 13.68 10.93 1 92.88 92 THR A N 1
ATOM 702 C CA . THR A 1 92 ? -10.195 12.82 9.852 1 92.88 92 THR A CA 1
ATOM 703 C C . THR A 1 92 ? -9.398 13.609 8.82 1 92.88 92 THR A C 1
ATOM 705 O O . THR A 1 92 ? -9.242 13.172 7.676 1 92.88 92 THR A O 1
ATOM 708 N N . GLN A 1 93 ? -8.891 14.797 9.195 1 86.88 93 GLN A N 1
ATOM 709 C CA . GLN A 1 93 ? -8.195 15.68 8.273 1 86.88 93 GLN A CA 1
ATOM 710 C C . GLN A 1 93 ? -6.938 15.023 7.719 1 86.88 93 GLN A C 1
ATOM 712 O O . GLN A 1 93 ? -6.512 15.32 6.602 1 86.88 93 GLN A O 1
ATOM 717 N N . CYS A 1 94 ? -6.395 14.109 8.438 1 86.31 94 CYS A N 1
ATOM 718 C CA . CYS A 1 94 ? -5.152 13.477 8.008 1 86.31 94 CYS A CA 1
ATOM 719 C C . CYS A 1 94 ? -5.43 12.266 7.121 1 86.31 94 CYS A C 1
ATOM 721 O O . CYS A 1 94 ? -4.504 11.664 6.578 1 86.31 94 CYS A O 1
ATOM 723 N N . LEU A 1 95 ? -6.664 11.875 6.996 1 90.06 95 LEU A N 1
ATOM 724 C CA . LEU A 1 95 ? -7.023 10.719 6.176 1 90.06 95 LEU A CA 1
ATOM 725 C C . LEU A 1 95 ? -7.555 11.164 4.816 1 90.06 95 LEU A C 1
ATOM 727 O O . LEU A 1 95 ? -8.25 12.18 4.719 1 90.06 95 LEU A O 1
ATOM 731 N N . SER A 1 96 ? -7.18 10.414 3.812 1 88 96 SER A N 1
ATOM 732 C CA . SER A 1 96 ? -7.68 10.656 2.463 1 88 96 SER A CA 1
ATOM 733 C C . SER A 1 96 ? -8.844 9.734 2.127 1 88 96 SER A C 1
ATOM 735 O O . SER A 1 96 ? -8.695 8.508 2.15 1 88 96 SER A O 1
ATOM 737 N N . TYR A 1 97 ? -9.992 10.352 1.747 1 90.44 97 TYR A N 1
ATOM 738 C CA . TYR A 1 97 ? -11.172 9.555 1.421 1 90.44 97 TYR A CA 1
ATOM 739 C C . TYR A 1 97 ? -10.977 8.797 0.112 1 90.44 97 TYR A C 1
ATOM 741 O O . TYR A 1 97 ? -11.234 7.594 0.038 1 90.44 97 TYR A O 1
ATOM 749 N N . PRO A 1 98 ? -10.438 9.461 -0.953 1 90.31 98 PRO A N 1
ATOM 750 C CA . PRO A 1 98 ? -10.188 8.734 -2.205 1 90.31 98 PRO A CA 1
ATOM 751 C C . PRO A 1 98 ? -9.219 7.57 -2.031 1 90.31 98 PRO A C 1
ATOM 753 O O . PRO A 1 98 ? -9.406 6.512 -2.637 1 90.31 98 PRO A O 1
ATOM 756 N N . LEU A 1 99 ? -8.25 7.797 -1.214 1 91.31 99 LEU A N 1
ATOM 757 C CA . LEU A 1 99 ? -7.289 6.727 -0.976 1 91.31 99 LEU A CA 1
ATOM 758 C C . LEU A 1 99 ? -7.949 5.551 -0.265 1 91.31 99 LEU A C 1
ATOM 760 O O . LEU A 1 99 ? -7.621 4.391 -0.532 1 91.31 99 LEU A O 1
ATOM 764 N N . THR A 1 100 ? -8.844 5.879 0.66 1 94.44 100 THR A N 1
ATOM 765 C CA . THR A 1 100 ? -9.555 4.828 1.378 1 94.44 100 THR A CA 1
ATOM 766 C C . THR A 1 100 ? -10.391 3.986 0.415 1 94.44 100 THR A C 1
ATOM 768 O O . THR A 1 100 ? -10.375 2.756 0.49 1 94.44 100 THR A O 1
ATOM 771 N N . ILE A 1 101 ? -11.078 4.648 -0.525 1 93.75 101 ILE A N 1
ATOM 772 C CA . ILE A 1 101 ? -11.875 3.961 -1.535 1 93.75 101 ILE A CA 1
ATOM 773 C C . ILE A 1 101 ? -10.969 3.07 -2.387 1 93.75 101 ILE A C 1
ATOM 775 O O . ILE A 1 101 ? -11.273 1.895 -2.604 1 93.75 101 ILE A O 1
ATOM 779 N N . ALA A 1 102 ? -9.906 3.637 -2.785 1 93.25 102 ALA A N 1
ATOM 780 C CA . ALA A 1 102 ? -8.969 2.887 -3.623 1 93.25 102 ALA A CA 1
ATOM 781 C C . ALA A 1 102 ? -8.383 1.698 -2.863 1 93.25 102 ALA A C 1
ATOM 783 O O . ALA A 1 102 ? -8.195 0.622 -3.434 1 93.25 102 ALA A O 1
ATOM 784 N N . THR A 1 103 ? -8.109 1.884 -1.561 1 95.12 103 THR A N 1
ATOM 785 C CA . THR A 1 103 ? -7.508 0.833 -0.747 1 95.12 103 THR A CA 1
ATOM 786 C C . THR A 1 103 ? -8.469 -0.344 -0.588 1 95.12 103 THR A C 1
ATOM 788 O O . THR A 1 103 ? -8.062 -1.502 -0.698 1 95.12 103 THR A O 1
ATOM 791 N N . VAL A 1 104 ? -9.719 -0.103 -0.303 1 96.5 104 VAL A N 1
ATOM 792 C CA . VAL A 1 104 ? -10.656 -1.207 -0.099 1 96.5 104 VAL A CA 1
ATOM 793 C C . VAL A 1 104 ? -10.875 -1.947 -1.415 1 96.5 104 VAL A C 1
ATOM 795 O O . VAL A 1 104 ? -10.984 -3.176 -1.434 1 96.5 104 VAL A O 1
ATOM 798 N N . LEU A 1 105 ? -10.992 -1.231 -2.52 1 94.81 105 LEU A N 1
ATOM 799 C CA . LEU A 1 105 ? -11.148 -1.869 -3.82 1 94.81 105 LEU A CA 1
ATOM 800 C C . LEU A 1 105 ? -9.938 -2.744 -4.148 1 94.81 105 LEU A C 1
ATOM 802 O O . LEU A 1 105 ? -10.094 -3.883 -4.59 1 94.81 105 LEU A O 1
ATOM 806 N N . THR A 1 106 ? -8.75 -2.166 -3.918 1 96.38 106 THR A N 1
ATOM 807 C CA . THR A 1 106 ? -7.52 -2.902 -4.18 1 96.38 106 THR A CA 1
ATOM 808 C C . THR A 1 106 ? -7.418 -4.125 -3.27 1 96.38 106 THR A C 1
ATOM 810 O O . THR A 1 106 ? -7.184 -5.238 -3.742 1 96.38 106 THR A O 1
ATOM 813 N N . SER A 1 107 ? -7.637 -3.965 -1.995 1 97.44 107 SER A N 1
ATOM 814 C CA . SER A 1 107 ? -7.516 -5.051 -1.029 1 97.44 107 SER A CA 1
ATOM 815 C C . SER A 1 107 ? -8.547 -6.145 -1.296 1 97.44 107 SER A C 1
ATOM 817 O O . SER A 1 107 ? -8.211 -7.332 -1.288 1 97.44 107 SER A O 1
ATOM 819 N N . ALA A 1 108 ? -9.773 -5.754 -1.576 1 96.38 108 ALA A N 1
ATOM 820 C CA . ALA A 1 108 ? -10.828 -6.723 -1.862 1 96.38 108 ALA A CA 1
ATOM 821 C C . ALA A 1 108 ? -10.523 -7.504 -3.137 1 96.38 108 ALA A C 1
ATOM 823 O O . ALA A 1 108 ? -10.695 -8.727 -3.182 1 96.38 108 ALA A O 1
ATOM 824 N N . SER A 1 109 ? -10.055 -6.816 -4.137 1 95.75 109 SER A N 1
ATOM 825 C CA . SER A 1 109 ? -9.773 -7.488 -5.398 1 95.75 109 SER A CA 1
ATOM 826 C C . SER A 1 109 ? -8.586 -8.438 -5.262 1 95.75 109 SER A C 1
ATOM 828 O O . SER A 1 109 ? -8.594 -9.539 -5.82 1 95.75 109 SER A O 1
ATOM 830 N N . TRP A 1 110 ? -7.555 -8.031 -4.504 1 97.19 110 TRP A N 1
ATOM 831 C CA . TRP A 1 110 ? -6.418 -8.914 -4.305 1 97.19 110 TRP A CA 1
ATOM 832 C C . TRP A 1 110 ? -6.805 -10.117 -3.447 1 97.19 110 TRP A C 1
ATOM 834 O O . TRP A 1 110 ? -6.281 -11.219 -3.637 1 97.19 110 TRP A O 1
ATOM 844 N N . CYS A 1 111 ? -7.695 -9.883 -2.516 1 96.56 111 CYS A N 1
ATOM 845 C CA . CYS A 1 111 ? -8.188 -11.016 -1.743 1 96.56 111 CYS A CA 1
ATOM 846 C C . CYS A 1 111 ? -8.922 -12.008 -2.639 1 96.56 111 CYS A C 1
ATOM 848 O O . CYS A 1 111 ? -8.711 -13.219 -2.537 1 96.56 111 CYS A O 1
ATOM 850 N N . LEU A 1 112 ? -9.75 -11.508 -3.479 1 95.19 112 LEU A N 1
ATOM 851 C CA . LEU A 1 112 ? -10.461 -12.359 -4.422 1 95.19 112 LEU A CA 1
ATOM 852 C C . LEU A 1 112 ? -9.492 -13.055 -5.371 1 95.19 112 LEU A C 1
ATOM 854 O O . LEU A 1 112 ? -9.625 -14.25 -5.645 1 95.19 112 LEU A O 1
ATOM 858 N N . TYR A 1 113 ? -8.492 -12.281 -5.875 1 95.94 113 TYR A N 1
ATOM 859 C CA . TYR A 1 113 ? -7.461 -12.82 -6.754 1 95.94 113 TYR A CA 1
ATOM 860 C C . TYR A 1 113 ? -6.699 -13.945 -6.074 1 95.94 113 TYR A C 1
ATOM 862 O O . TYR A 1 113 ? -6.512 -15.016 -6.656 1 95.94 113 TYR A O 1
ATOM 870 N N . GLY A 1 114 ? -6.266 -13.664 -4.855 1 95.81 114 GLY A N 1
ATOM 871 C CA . GLY A 1 114 ? -5.582 -14.695 -4.086 1 95.81 114 GLY A CA 1
ATOM 872 C C . GLY A 1 114 ? -6.438 -15.922 -3.848 1 95.81 114 GLY A C 1
ATOM 873 O O . GLY A 1 114 ? -5.938 -17.047 -3.883 1 95.81 114 GLY A O 1
ATOM 874 N N . PHE A 1 115 ? -7.719 -15.75 -3.57 1 94.12 115 PHE A N 1
ATOM 875 C CA . PHE A 1 115 ? -8.641 -16.859 -3.357 1 94.12 115 PHE A CA 1
ATOM 876 C C . PHE A 1 115 ? -8.758 -17.719 -4.609 1 94.12 115 PHE A C 1
ATOM 878 O O . PHE A 1 115 ? -8.664 -18.938 -4.535 1 94.12 115 PHE A O 1
ATOM 885 N N . ARG A 1 116 ? -8.875 -17.078 -5.727 1 90.94 116 ARG A N 1
ATOM 886 C CA . ARG A 1 116 ? -9.016 -17.797 -6.988 1 90.94 116 ARG A CA 1
ATOM 887 C C . ARG A 1 116 ? -7.715 -18.516 -7.363 1 90.94 116 ARG A C 1
ATOM 889 O O . ARG A 1 116 ? -7.734 -19.562 -7.988 1 90.94 116 ARG A O 1
ATOM 896 N N . LEU A 1 117 ? -6.598 -17.953 -7.023 1 92.62 117 LEU A N 1
ATOM 897 C CA . LEU A 1 117 ? -5.285 -18.547 -7.277 1 92.62 117 LEU A CA 1
ATOM 898 C C . LEU A 1 117 ? -4.945 -19.594 -6.23 1 92.62 117 LEU A C 1
ATOM 900 O O . LEU A 1 117 ? -3.922 -20.281 -6.332 1 92.62 117 LEU A O 1
ATOM 904 N N . ARG A 1 118 ? -5.836 -19.656 -5.141 1 93.12 118 ARG A N 1
ATOM 905 C CA . ARG A 1 118 ? -5.566 -20.516 -3.996 1 93.12 118 ARG A CA 1
ATOM 906 C C . ARG A 1 118 ? -4.23 -20.172 -3.348 1 93.12 118 ARG A C 1
ATOM 908 O O . ARG A 1 118 ? -3.459 -21.062 -2.988 1 93.12 118 ARG A O 1
ATOM 915 N N . ASP A 1 119 ? -3.926 -18.906 -3.32 1 95.75 119 ASP A N 1
ATOM 916 C CA . ASP A 1 119 ? -2.711 -18.375 -2.713 1 95.75 119 ASP A CA 1
ATOM 917 C C . ASP A 1 119 ? -3.027 -17.641 -1.414 1 95.75 119 ASP A C 1
ATOM 919 O O . ASP A 1 119 ? -3.467 -16.484 -1.44 1 95.75 119 ASP A O 1
ATOM 923 N N . PRO A 1 120 ? -2.771 -18.266 -0.305 1 95.94 120 PRO A N 1
ATOM 924 C CA . PRO A 1 120 ? -3.143 -17.625 0.961 1 95.94 120 PRO A CA 1
ATOM 925 C C . PRO A 1 120 ? -2.277 -16.406 1.284 1 95.94 120 PRO A C 1
ATOM 927 O O . PRO A 1 120 ? -2.699 -15.539 2.043 1 95.94 120 PRO A O 1
ATOM 930 N N . TYR A 1 121 ? -1.078 -16.375 0.772 1 96.56 121 TYR A N 1
ATOM 931 C CA . TYR A 1 121 ? -0.168 -15.273 1.082 1 96.56 121 TYR A CA 1
ATOM 932 C C . TYR A 1 121 ? -0.693 -13.953 0.528 1 96.56 121 TYR A C 1
ATOM 934 O O . TYR A 1 121 ? -0.681 -12.93 1.22 1 96.56 121 TYR A O 1
ATOM 942 N N . ILE A 1 122 ? -1.208 -14.016 -0.673 1 96.5 122 ILE A N 1
ATOM 943 C CA . ILE A 1 122 ? -1.782 -12.828 -1.302 1 96.5 122 ILE A CA 1
ATOM 944 C C . ILE A 1 122 ? -3.082 -12.445 -0.595 1 96.5 122 ILE A C 1
ATOM 946 O O . ILE A 1 122 ? -3.285 -11.281 -0.244 1 96.5 122 ILE A O 1
ATOM 950 N N . MET A 1 123 ? -3.898 -13.43 -0.349 1 97 123 MET A N 1
ATOM 951 C CA . MET A 1 123 ? -5.215 -13.18 0.233 1 97 123 MET A CA 1
ATOM 952 C C . MET A 1 123 ? -5.09 -12.586 1.633 1 97 123 MET A C 1
ATOM 954 O O . MET A 1 123 ? -5.668 -11.539 1.923 1 97 123 MET A O 1
ATOM 958 N N . VAL A 1 124 ? -4.27 -13.188 2.463 1 96.62 124 VAL A N 1
ATOM 959 C CA . VAL A 1 124 ? -4.191 -12.859 3.881 1 96.62 124 VAL A CA 1
ATOM 960 C C . VAL A 1 124 ? -3.473 -11.523 4.062 1 96.62 124 VAL A C 1
ATOM 962 O O . VAL A 1 124 ? -3.852 -10.719 4.918 1 96.62 124 VAL A O 1
ATOM 965 N N . SER A 1 125 ? -2.439 -11.289 3.242 1 97.56 125 SER A N 1
ATOM 966 C CA . SER A 1 125 ? -1.655 -10.07 3.398 1 97.56 125 SER A CA 1
ATOM 967 C C . SER A 1 125 ? -2.457 -8.836 2.986 1 97.56 125 SER A C 1
ATOM 969 O O . SER A 1 125 ? -2.111 -7.715 3.354 1 97.56 125 SER A O 1
ATOM 971 N N . ASN A 1 126 ? -3.6 -8.953 2.279 1 97.38 126 ASN A N 1
ATOM 972 C CA . ASN A 1 126 ? -4.41 -7.832 1.823 1 97.38 126 ASN A CA 1
ATOM 973 C C . ASN A 1 126 ? -5.672 -7.672 2.672 1 97.38 126 ASN A C 1
ATOM 975 O O . ASN A 1 126 ? -6.34 -6.641 2.604 1 97.38 126 ASN A O 1
ATOM 979 N N . PHE A 1 127 ? -5.93 -8.586 3.584 1 97.19 127 PHE A N 1
ATOM 980 C CA . PHE A 1 127 ? -7.125 -8.594 4.422 1 97.19 127 PHE A CA 1
ATOM 981 C C . PHE A 1 127 ? -7.133 -7.395 5.363 1 97.19 127 PHE A C 1
ATOM 983 O O . PHE A 1 127 ? -8.164 -6.738 5.531 1 97.19 127 PHE A O 1
ATOM 990 N N . PRO A 1 128 ? -5.961 -7.066 5.945 1 97 128 PRO A N 1
ATOM 991 C CA . PRO A 1 128 ? -5.941 -5.895 6.824 1 97 128 PRO A CA 1
ATOM 992 C C . PRO A 1 128 ? -6.383 -4.617 6.109 1 97 128 PRO A C 1
ATOM 994 O O . PRO A 1 128 ? -6.941 -3.715 6.738 1 97 128 PRO A O 1
ATOM 997 N N . GLY A 1 129 ? -6.102 -4.562 4.785 1 96.88 129 GLY A N 1
ATOM 998 C CA . GLY A 1 129 ? -6.547 -3.414 4.012 1 96.88 129 GLY A CA 1
ATOM 999 C C . GLY A 1 129 ? -8.055 -3.238 4.02 1 96.88 129 GLY A C 1
ATOM 1000 O O . GLY A 1 129 ? -8.555 -2.113 4.113 1 96.88 129 GLY A O 1
ATOM 1001 N N . ILE A 1 130 ? -8.758 -4.309 3.994 1 96.62 130 ILE A N 1
ATOM 1002 C CA . ILE A 1 130 ? -10.211 -4.281 4.039 1 96.62 130 ILE A CA 1
ATOM 1003 C C . ILE A 1 130 ? -10.68 -3.82 5.418 1 96.62 130 ILE A C 1
ATOM 1005 O O . ILE A 1 130 ? -11.492 -2.902 5.531 1 96.62 130 ILE A O 1
ATOM 1009 N N . VAL A 1 131 ? -10.109 -4.375 6.434 1 96.88 131 VAL A N 1
ATOM 1010 C CA . VAL A 1 131 ? -10.5 -4.086 7.809 1 96.88 131 VAL A CA 1
ATOM 1011 C C . VAL A 1 131 ? -10.227 -2.615 8.125 1 96.88 131 VAL A C 1
ATOM 1013 O O . VAL A 1 131 ? -11.102 -1.917 8.648 1 96.88 131 VAL A O 1
ATOM 1016 N N . THR A 1 132 ? -9.008 -2.158 7.754 1 96.5 132 THR A N 1
ATOM 1017 C CA . THR A 1 132 ? -8.664 -0.77 8.039 1 96.5 132 THR A CA 1
ATOM 1018 C C . THR A 1 132 ? -9.578 0.182 7.273 1 96.5 132 THR A C 1
ATOM 1020 O O . THR A 1 132 ? -9.945 1.245 7.781 1 96.5 132 THR A O 1
ATOM 1023 N N . SER A 1 133 ? -9.945 -0.181 6.094 1 96.62 133 SER A N 1
ATOM 1024 C CA . SER A 1 133 ? -10.82 0.683 5.305 1 96.62 133 SER A CA 1
ATOM 1025 C C . SER A 1 133 ? -12.203 0.795 5.93 1 96.62 133 SER A C 1
ATOM 1027 O O . SER A 1 133 ? -12.797 1.877 5.953 1 96.62 133 SER A O 1
ATOM 1029 N N . PHE A 1 134 ? -12.711 -0.285 6.496 1 95.69 134 PHE A N 1
ATOM 1030 C CA . PHE A 1 134 ? -14.008 -0.24 7.172 1 95.69 134 PHE A CA 1
ATOM 1031 C C . PHE A 1 134 ? -13.945 0.666 8.391 1 95.69 134 PHE A C 1
ATOM 1033 O O . PHE A 1 134 ? -14.875 1.44 8.648 1 95.69 134 PHE A O 1
ATOM 1040 N N . ILE A 1 135 ? -12.914 0.597 9.062 1 97 135 ILE A N 1
ATOM 1041 C CA . ILE A 1 135 ? -12.719 1.471 10.211 1 97 135 ILE A CA 1
ATOM 1042 C C . ILE A 1 135 ? -12.648 2.926 9.75 1 97 135 ILE A C 1
ATOM 1044 O O . ILE A 1 135 ? -13.289 3.801 10.344 1 97 135 ILE A O 1
ATOM 1048 N N . ARG A 1 136 ? -11.914 3.146 8.68 1 96.31 136 ARG A N 1
ATOM 1049 C CA . ARG A 1 136 ? -11.789 4.5 8.148 1 96.31 136 ARG A CA 1
ATOM 1050 C C . ARG A 1 136 ? -13.148 5.043 7.715 1 96.31 136 ARG A C 1
ATOM 1052 O O . ARG A 1 136 ? -13.469 6.203 7.98 1 96.31 136 ARG A O 1
ATOM 1059 N N . PHE A 1 137 ? -13.906 4.191 7.055 1 95.62 137 PHE A N 1
ATOM 1060 C CA 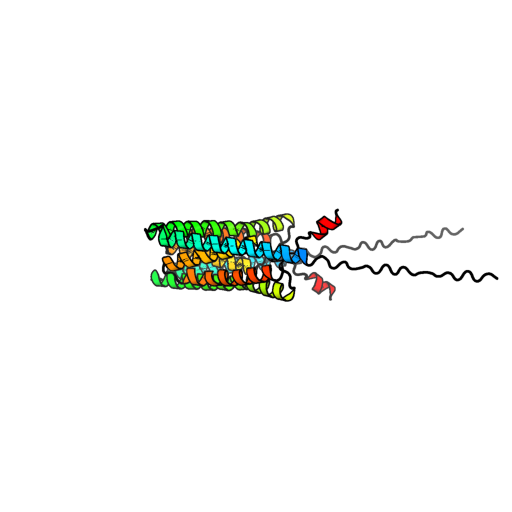. PHE A 1 137 ? -15.234 4.637 6.629 1 95.62 137 PHE A CA 1
ATOM 1061 C C . PHE A 1 137 ? -16.109 4.977 7.832 1 95.62 137 PHE A C 1
ATOM 1063 O O . PHE A 1 137 ? -16.859 5.949 7.801 1 95.62 137 PHE A O 1
ATOM 1070 N N . TRP A 1 138 ? -16.016 4.145 8.836 1 95.19 138 TRP A N 1
ATOM 1071 C CA . TRP A 1 138 ? -16.75 4.422 10.062 1 95.19 138 TRP A CA 1
ATOM 1072 C C . TRP A 1 138 ? -16.297 5.75 10.672 1 95.19 138 TRP A C 1
ATOM 1074 O O . TRP A 1 138 ? -17.141 6.555 11.094 1 95.19 138 TRP A O 1
ATOM 1084 N N . LEU A 1 139 ? -15.062 6.051 10.68 1 95.5 139 LEU A N 1
ATOM 1085 C CA . LEU A 1 139 ? -14.539 7.293 11.234 1 95.5 139 LEU A CA 1
ATOM 1086 C C . LEU A 1 139 ? -14.953 8.492 10.391 1 95.5 139 LEU A C 1
ATOM 1088 O O . LEU A 1 139 ? -15.258 9.555 10.922 1 95.5 139 LEU A O 1
ATOM 1092 N N . PHE A 1 140 ? -14.906 8.359 9.094 1 94.06 140 PHE A N 1
ATOM 1093 C CA . PHE A 1 140 ? -15.367 9.422 8.203 1 94.06 140 PHE A CA 1
ATOM 1094 C C . PHE A 1 140 ? -16.828 9.758 8.469 1 94.06 140 PHE A C 1
ATOM 1096 O O . PHE A 1 140 ? -17.234 10.922 8.367 1 94.06 140 PHE A O 1
ATOM 1103 N N . TRP A 1 141 ? -17.594 8.734 8.75 1 92.94 141 TRP A N 1
ATOM 1104 C CA . TRP A 1 141 ? -19.016 8.945 9.062 1 92.94 141 TRP A CA 1
ATOM 1105 C C . TRP A 1 141 ? -19.172 9.641 10.414 1 92.94 141 TRP A C 1
ATOM 1107 O O . TRP A 1 141 ? -19.969 10.57 10.547 1 92.94 141 TRP A O 1
ATOM 1117 N N . LYS A 1 142 ? -18.359 9.289 11.375 1 93.62 142 LYS A N 1
ATOM 1118 C CA . LYS A 1 142 ? -18.438 9.828 12.734 1 93.62 142 LYS A CA 1
ATOM 1119 C C . LYS A 1 142 ? -17.859 11.234 12.812 1 93.62 142 LYS A C 1
ATOM 1121 O O . LYS A 1 142 ? -18.375 12.086 13.539 1 93.62 142 LYS A O 1
ATOM 1126 N N . TYR A 1 143 ? -16.781 11.453 12.07 1 91.75 143 TYR A N 1
ATOM 1127 C CA . TYR A 1 143 ? -16.078 12.734 12.078 1 91.75 143 TYR A CA 1
ATOM 1128 C C . TYR A 1 143 ? -15.938 13.281 10.664 1 91.75 143 TYR A C 1
ATOM 1130 O O . TYR A 1 143 ? -14.828 13.367 10.125 1 91.75 143 TYR A O 1
ATOM 1138 N N . PRO A 1 144 ? -17.016 13.773 10.125 1 84.88 144 PRO A N 1
ATOM 1139 C CA . PRO A 1 144 ? -16.938 14.273 8.75 1 84.88 144 PRO A CA 1
ATOM 1140 C C . PRO A 1 144 ? -16.078 15.516 8.617 1 84.88 144 PRO A C 1
ATOM 1142 O O . PRO A 1 144 ? -15.992 16.328 9.547 1 84.88 144 PRO A O 1
ATOM 1145 N N . GLN A 1 145 ? -15.219 15.461 7.57 1 74.75 145 GLN A N 1
ATOM 1146 C CA . GLN A 1 145 ? -14.344 16.609 7.324 1 74.75 145 GLN A CA 1
ATOM 1147 C C . GLN A 1 145 ? -15.156 17.859 6.988 1 74.75 145 GLN A C 1
ATOM 1149 O O . GLN A 1 145 ? -16.094 17.797 6.18 1 74.75 145 GLN A O 1
ATOM 1154 N N . GLU A 1 146 ? -15.461 18.688 7.941 1 62.31 146 GLU A N 1
ATOM 1155 C CA . GLU A 1 146 ? -16.188 19.938 7.699 1 62.31 146 GLU A CA 1
ATOM 1156 C C . GLU A 1 146 ? -15.594 20.703 6.516 1 62.31 146 GLU A C 1
ATOM 1158 O O . GLU A 1 146 ? -14.375 20.828 6.398 1 62.31 146 GLU A O 1
ATOM 1163 N N . GLN A 1 147 ? -15.969 20.453 5.34 1 51 147 GLN A N 1
ATOM 1164 C CA . GLN A 1 147 ? -15.586 21.422 4.316 1 51 147 GLN A CA 1
ATOM 1165 C C . GLN A 1 147 ? -15.461 22.828 4.898 1 51 147 GLN A C 1
ATOM 1167 O O . GLN A 1 147 ? -16.328 23.266 5.656 1 51 147 GLN A O 1
ATOM 1172 N N . ASP A 1 148 ? -14.25 23.328 5.164 1 47.16 148 ASP A N 1
ATOM 1173 C CA . ASP A 1 148 ? -14.156 24.75 5.512 1 47.16 148 ASP A CA 1
ATOM 1174 C C . ASP A 1 148 ? -15.352 25.531 4.973 1 47.16 148 ASP A C 1
ATOM 1176 O O . ASP A 1 148 ? -15.32 26.016 3.838 1 47.16 148 ASP A O 1
ATOM 1180 N N . ARG A 1 149 ? -16.406 25.094 4.82 1 41.69 149 ARG A N 1
ATOM 1181 C CA . ARG A 1 149 ? -17.484 25.922 4.328 1 41.69 149 ARG A CA 1
ATOM 1182 C C . ARG A 1 149 ? -17.625 27.203 5.16 1 41.69 149 ARG A C 1
ATOM 1184 O O . ARG A 1 149 ? -18.359 28.109 4.789 1 41.69 149 ARG A O 1
ATOM 1191 N N . ASN A 1 150 ? -17.281 27.109 6.344 1 43.94 150 ASN A N 1
ATOM 1192 C CA . ASN A 1 150 ? -17.406 28.406 6.973 1 43.94 150 ASN A CA 1
ATOM 1193 C C . ASN A 1 150 ? -16.578 29.469 6.242 1 43.94 150 ASN A C 1
ATOM 1195 O O . ASN A 1 150 ? -16.75 30.672 6.484 1 43.94 150 ASN A O 1
ATOM 1199 N N . TYR A 1 151 ? -15.484 29 5.551 1 40.72 151 TYR A N 1
ATOM 1200 C CA . TYR A 1 151 ? -14.789 30.031 4.801 1 40.72 151 TYR A CA 1
ATOM 1201 C C . TYR A 1 151 ? -15.688 30.641 3.727 1 40.72 151 TYR A C 1
ATOM 1203 O O . TYR A 1 151 ? -15.578 31.812 3.404 1 40.72 151 TYR A O 1
ATOM 1211 N N . TRP A 1 152 ? -16.516 29.828 3.158 1 41.19 152 TRP A N 1
ATOM 1212 C CA . TRP A 1 152 ? -17.406 30.438 2.184 1 41.19 152 TRP A CA 1
ATOM 1213 C C . TRP A 1 152 ? -18.391 31.375 2.867 1 41.19 152 TRP A C 1
ATOM 1215 O O . TRP A 1 152 ? -18.703 32.438 2.342 1 41.19 152 TRP A O 1
ATOM 1225 N N . PHE A 1 153 ? -18.953 31.062 3.979 1 46.69 153 PHE A N 1
ATOM 1226 C CA . PHE A 1 153 ? -19.906 31.969 4.594 1 46.69 153 PHE A CA 1
ATOM 1227 C C . PHE A 1 153 ? -19.219 33.219 5.109 1 46.69 153 PHE A C 1
ATOM 1229 O O . PHE A 1 153 ? -19.797 34.312 5.062 1 46.69 153 PHE A O 1
ATOM 1236 N N . LEU A 1 154 ? -17.984 33.094 5.523 1 42.34 154 LEU A N 1
ATOM 1237 C CA . LEU A 1 154 ? -17.312 34.312 5.934 1 42.34 154 LEU A CA 1
ATOM 1238 C C . LEU A 1 154 ? -17.016 35.219 4.73 1 42.34 154 LEU A C 1
ATOM 1240 O O . LEU A 1 154 ? -16.922 36.438 4.863 1 42.34 154 LEU A O 1
ATOM 1244 N N . GLN A 1 155 ? -16.75 34.625 3.652 1 39.41 155 GLN A N 1
ATOM 1245 C CA . GLN A 1 155 ? -16.453 35.469 2.506 1 39.41 155 GLN A CA 1
ATOM 1246 C C . GLN A 1 155 ? -17.734 36.062 1.917 1 39.41 155 GLN A C 1
ATOM 1248 O O . GLN A 1 155 ? -17.672 37 1.104 1 39.41 155 GLN A O 1
ATOM 1253 N N . THR A 1 156 ? -18.906 35.438 2.287 1 36.91 156 THR A N 1
ATOM 1254 C CA . THR A 1 156 ? -20.062 36.219 1.845 1 36.91 156 THR A CA 1
ATOM 1255 C C . THR A 1 156 ? -20.562 37.125 2.961 1 36.91 156 THR A C 1
ATOM 1257 O O . THR A 1 156 ? -20.516 36.75 4.137 1 36.91 156 THR A O 1
ATOM 1260 N N . MET B 1 1 ? -30.234 67.812 42.469 1 32.09 1 MET B N 1
ATOM 1261 C CA . MET B 1 1 ? -29.703 66.562 42.969 1 32.09 1 MET B CA 1
ATOM 1262 C C . MET B 1 1 ? -30.328 65.375 42.25 1 32.09 1 MET B C 1
ATOM 1264 O O . MET B 1 1 ? -31.016 64.562 42.875 1 32.09 1 MET B O 1
ATOM 1268 N N . GLU B 1 2 ? -30.812 65.625 40.969 1 32.97 2 GLU B N 1
ATOM 1269 C CA . GLU B 1 2 ? -31.5 64.75 40 1 32.97 2 GLU B CA 1
ATOM 1270 C C . GLU B 1 2 ? -30.672 63.531 39.688 1 32.97 2 GLU B C 1
ATOM 1272 O O . GLU B 1 2 ? -29.469 63.625 39.406 1 32.97 2 GLU B O 1
ATOM 1277 N N . GLU B 1 3 ? -30.953 62.406 40.375 1 33.69 3 GLU B N 1
ATOM 1278 C CA . GLU B 1 3 ? -30.547 61 40.344 1 33.69 3 GLU B CA 1
ATOM 1279 C C . GLU B 1 3 ? -30.547 60.438 38.938 1 33.69 3 GLU B C 1
ATOM 1281 O O . GLU B 1 3 ? -31.594 60.344 38.312 1 33.69 3 GLU B O 1
ATOM 1286 N N . LEU B 1 4 ? -29.781 61.094 38 1 35.53 4 LEU B N 1
ATOM 1287 C CA . LEU B 1 4 ? -29.562 60.562 36.656 1 35.53 4 LEU B CA 1
ATOM 1288 C C . LEU B 1 4 ? -29.234 59.062 36.719 1 35.53 4 LEU B C 1
ATOM 1290 O O . LEU B 1 4 ? -28.281 58.656 37.375 1 35.53 4 LEU B O 1
ATOM 1294 N N . GLY B 1 5 ? -30.281 58.188 37 1 35.16 5 GLY B N 1
ATOM 1295 C CA . GLY B 1 5 ? -30.266 56.75 36.969 1 35.16 5 GLY B CA 1
ATOM 1296 C C . GLY B 1 5 ? -29.562 56.156 35.75 1 35.16 5 GLY B C 1
ATOM 1297 O O . GL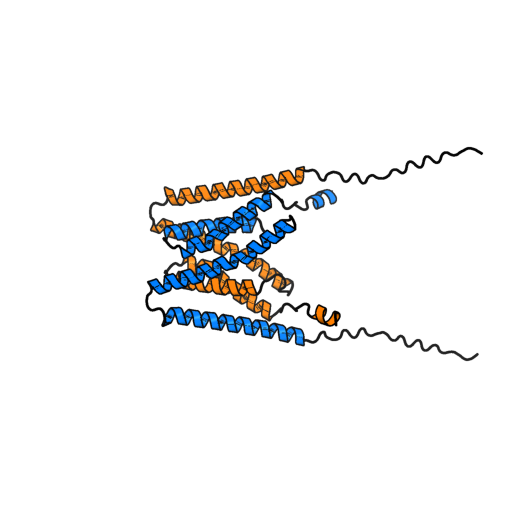Y B 1 5 ? -29.859 56.531 34.625 1 35.16 5 GLY B O 1
ATOM 1298 N N . PRO B 1 6 ? -28.188 56.062 35.75 1 35.84 6 PRO B N 1
ATOM 1299 C CA . PRO B 1 6 ? -27.359 55.594 34.656 1 35.84 6 PRO B CA 1
ATOM 1300 C C . PRO B 1 6 ? -27.812 54.25 34.062 1 35.84 6 PRO B C 1
ATOM 1302 O O . PRO B 1 6 ? -27.844 53.25 34.781 1 35.84 6 PRO B O 1
ATOM 1305 N N . GLN B 1 7 ? -28.953 54.031 33.531 1 32.03 7 GLN B N 1
ATOM 1306 C CA . GLN B 1 7 ? -29.375 52.75 33 1 32.03 7 GLN B CA 1
ATOM 1307 C C . GLN B 1 7 ? -28.375 52.219 31.969 1 32.03 7 GLN B C 1
ATOM 1309 O O . GLN B 1 7 ? -28.344 52.688 30.828 1 32.03 7 GLN B O 1
ATOM 1314 N N . ALA B 1 8 ? -27.047 52.312 32.125 1 39.38 8 ALA B N 1
ATOM 1315 C CA . ALA B 1 8 ? -26.109 51.75 31.156 1 39.38 8 ALA B 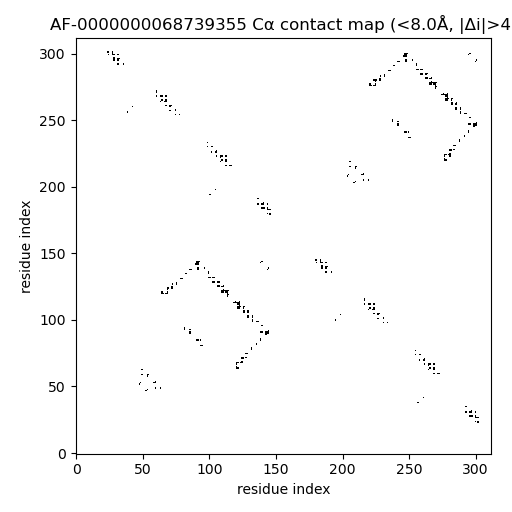CA 1
ATOM 1316 C C . ALA B 1 8 ? -26.5 50.344 30.766 1 39.38 8 ALA B C 1
ATOM 1318 O O . ALA B 1 8 ? -26.484 49.438 31.609 1 39.38 8 ALA B O 1
ATOM 1319 N N . HIS B 1 9 ? -27.656 50.125 30.047 1 34.56 9 HIS B N 1
ATOM 1320 C CA . HIS B 1 9 ? -27.938 48.812 29.438 1 34.56 9 HIS B CA 1
ATOM 1321 C C . HIS B 1 9 ? -26.719 48.25 28.75 1 34.56 9 HIS B C 1
ATOM 1323 O O . HIS B 1 9 ? -26.188 48.844 27.797 1 34.56 9 HIS B O 1
ATOM 1329 N N . ALA B 1 10 ? -25.703 47.812 29.5 1 36.84 10 ALA B N 1
ATOM 1330 C CA . ALA B 1 10 ? -24.609 47 28.969 1 36.84 10 ALA B CA 1
ATOM 1331 C C . ALA B 1 10 ? -25.125 45.969 27.953 1 36.84 10 ALA B C 1
ATOM 1333 O O . ALA B 1 10 ? -25.922 45.094 28.312 1 36.84 10 ALA B O 1
ATOM 1334 N N . ASN B 1 11 ? -25.531 46.438 26.719 1 33.75 11 ASN B N 1
ATOM 1335 C CA . ASN B 1 11 ? -25.688 45.5 25.625 1 33.75 11 ASN B CA 1
ATOM 1336 C C . ASN B 1 11 ? -24.578 44.438 25.609 1 33.75 11 ASN B C 1
ATOM 1338 O O . ASN B 1 11 ? -23.422 44.781 25.375 1 33.75 11 ASN B O 1
ATOM 1342 N N . ASP B 1 12 ? -24.375 43.688 26.656 1 34.38 12 ASP B N 1
ATOM 1343 C CA . ASP B 1 12 ? -23.547 42.469 26.516 1 34.38 12 ASP B CA 1
ATOM 1344 C C . ASP B 1 12 ? -23.734 41.844 25.141 1 34.38 12 ASP B C 1
ATOM 1346 O O . ASP B 1 12 ? -24.844 41.531 24.734 1 34.38 12 ASP B O 1
ATOM 1350 N N . PRO B 1 13 ? -23.047 42.406 24.062 1 38.53 13 PRO B N 1
ATOM 1351 C CA . PRO B 1 13 ? -23.109 41.594 22.844 1 38.53 13 PRO B CA 1
ATOM 1352 C C . PRO B 1 13 ? -23 40.094 23.109 1 38.53 13 PRO B C 1
ATOM 1354 O O . PRO B 1 13 ? -21.984 39.625 23.641 1 38.53 13 PRO B O 1
ATOM 1357 N N . GLU B 1 14 ? -23.938 39.438 23.859 1 36.78 14 GLU B N 1
ATOM 1358 C CA . GLU B 1 14 ? -23.906 38 23.75 1 36.78 14 GLU B CA 1
ATOM 1359 C C . GLU B 1 14 ? -23.469 37.562 22.359 1 36.78 14 GLU B C 1
ATOM 1361 O O . GLU B 1 14 ? -24.031 37.969 21.359 1 36.78 14 GLU B O 1
ATOM 1366 N N . CYS B 1 15 ? -22.156 37.625 22.016 1 34.06 15 CYS B N 1
ATOM 1367 C CA . CYS B 1 15 ? -21.672 36.812 20.891 1 34.06 15 CYS B CA 1
ATOM 1368 C C . CYS B 1 15 ? -22.516 35.562 20.719 1 34.06 15 CYS B C 1
ATOM 1370 O O . CYS B 1 15 ? -22.453 34.656 21.547 1 34.06 15 CYS B O 1
ATOM 1372 N N . GLY B 1 16 ? -23.812 35.719 20.531 1 35.5 16 GLY B N 1
ATOM 1373 C CA . GLY B 1 16 ? -24.609 34.594 20.078 1 35.5 16 GLY B CA 1
ATOM 1374 C C . GLY B 1 16 ? -23.812 33.594 19.234 1 35.5 16 GLY B C 1
ATOM 1375 O O . GLY B 1 16 ? -23.453 33.875 18.094 1 35.5 16 GLY B O 1
ATOM 1376 N N . GLN B 1 17 ? -22.781 32.938 19.734 1 37.09 17 GLN B N 1
ATOM 1377 C CA . GLN B 1 17 ? -22.281 31.75 19.078 1 37.09 17 GLN B CA 1
ATOM 1378 C C . GLN B 1 17 ? -23.391 31.016 18.344 1 37.09 17 GLN B C 1
ATOM 1380 O O . GLN B 1 17 ? -24.312 30.469 18.969 1 37.09 17 GLN B O 1
ATOM 1385 N N . ARG B 1 18 ? -23.969 31.578 17.328 1 41.38 18 ARG B N 1
ATOM 1386 C CA . ARG B 1 18 ? -24.906 30.828 16.484 1 41.38 18 ARG B CA 1
ATOM 1387 C C . ARG B 1 18 ? -24.484 29.375 16.359 1 41.38 18 ARG B C 1
ATOM 1389 O O . ARG B 1 18 ? -23.297 29.078 16.172 1 41.38 18 ARG B O 1
ATOM 1396 N N . PRO B 1 19 ? -25.203 28.453 17.047 1 45.69 19 PRO B N 1
ATOM 1397 C CA . PRO B 1 19 ? -24.922 27.047 16.75 1 45.69 19 PRO B CA 1
ATOM 1398 C C . PRO B 1 19 ? -24.531 26.812 15.281 1 45.69 19 PRO B C 1
ATOM 1400 O O . PRO B 1 19 ? -25.203 27.328 14.375 1 45.69 19 PRO B O 1
ATOM 1403 N N . VAL B 1 20 ? -23.344 27.031 14.883 1 47.12 20 VAL B N 1
ATOM 1404 C CA . VAL B 1 20 ? -22.922 26.531 13.57 1 47.12 20 VAL B CA 1
ATOM 1405 C C . VAL B 1 20 ? -23.844 25.391 13.141 1 47.12 20 VAL B C 1
ATOM 1407 O O . VAL B 1 20 ? -24.047 24.438 13.891 1 47.12 20 VAL B O 1
ATOM 1410 N N . PRO B 1 21 ? -24.906 25.609 12.414 1 45.22 21 PRO B N 1
ATOM 1411 C CA . PRO B 1 21 ? -25.984 24.688 12.078 1 45.22 21 PRO B CA 1
ATOM 1412 C C . PRO B 1 21 ? -25.516 23.234 11.961 1 45.22 21 PRO B C 1
ATOM 1414 O O . PRO B 1 21 ? -24.469 22.969 11.359 1 45.22 21 PRO B O 1
ATOM 1417 N N . ALA B 1 22 ? -25.797 22.25 12.906 1 50.81 22 ALA B N 1
ATOM 1418 C CA . ALA B 1 22 ? -25.922 20.797 12.82 1 50.81 22 ALA B CA 1
ATOM 1419 C C . ALA B 1 22 ? -26.125 20.359 11.375 1 50.81 22 ALA B C 1
ATOM 1421 O O . ALA B 1 22 ? -26.016 19.172 11.07 1 50.81 22 ALA B O 1
ATOM 1422 N N . LEU B 1 23 ? -26.516 21.234 10.516 1 51.25 23 LEU B N 1
ATOM 1423 C CA . LEU B 1 23 ? -26.828 20.906 9.125 1 51.25 23 LEU B CA 1
ATOM 1424 C C . LEU B 1 23 ? -25.562 20.531 8.359 1 51.25 23 LEU B C 1
ATOM 1426 O O . LEU B 1 23 ? -25.594 19.656 7.496 1 51.25 23 LEU B O 1
ATOM 1430 N N . SER B 1 24 ? -24.438 21.25 8.703 1 59.16 24 SER B N 1
ATOM 1431 C CA . SER B 1 24 ? -23.234 20.984 7.934 1 59.16 24 SER B CA 1
ATOM 1432 C C . SER B 1 24 ? -22.688 19.578 8.234 1 59.16 24 SER B C 1
ATOM 1434 O O . SER B 1 24 ? -22.219 18.891 7.336 1 59.16 24 SER B O 1
ATOM 1436 N N . HIS B 1 25 ? -22.922 19.219 9.5 1 62.72 25 HIS B N 1
ATOM 1437 C CA . HIS B 1 25 ? -22.469 17.891 9.891 1 62.72 25 HIS B CA 1
ATOM 1438 C C . HIS B 1 25 ? -23.328 16.812 9.25 1 62.72 25 HIS B C 1
ATOM 1440 O O . HIS B 1 25 ? -22.797 15.805 8.766 1 62.72 25 HIS B O 1
ATOM 1446 N N . HIS B 1 26 ? -24.641 17.062 9.195 1 68.19 26 HIS B N 1
ATOM 1447 C CA . HIS B 1 26 ? -25.562 16.094 8.625 1 68.19 26 HIS B CA 1
ATOM 1448 C C . HIS B 1 26 ? -25.328 15.914 7.129 1 68.19 26 HIS B C 1
ATOM 1450 O O . HIS B 1 26 ? -25.406 14.797 6.609 1 68.19 26 HIS B O 1
ATOM 1456 N N . GLY B 1 27 ? -24.953 16.953 6.516 1 74.75 27 GLY B N 1
ATOM 1457 C CA . GLY B 1 27 ? -24.703 16.906 5.082 1 74.75 27 GLY B CA 1
ATOM 1458 C C . GLY B 1 27 ? -23.453 16.109 4.727 1 74.75 27 GLY B C 1
ATOM 1459 O O . GLY B 1 27 ? -23.5 15.258 3.838 1 74.75 27 GLY B O 1
ATOM 1460 N N . SER B 1 28 ? -22.531 16.328 5.496 1 80.75 28 SER B N 1
ATOM 1461 C CA . SER B 1 28 ? -21.266 15.641 5.238 1 80.75 28 SER B CA 1
ATOM 1462 C C . SER B 1 28 ? -21.391 14.141 5.508 1 80.75 28 SER B C 1
ATOM 1464 O O . SER B 1 28 ? -20.828 13.328 4.762 1 80.75 28 SER B O 1
ATOM 1466 N N . GLN B 1 29 ? -22.203 13.766 6.461 1 87.88 29 GLN B N 1
ATOM 1467 C CA . GLN B 1 29 ? -22.391 12.359 6.789 1 87.88 29 GLN B CA 1
ATOM 1468 C C . GLN B 1 29 ? -23.141 11.633 5.684 1 87.88 29 GLN B C 1
ATOM 1470 O O . GLN B 1 29 ? -22.844 10.477 5.379 1 87.88 29 GLN B O 1
ATOM 1475 N N . ARG B 1 30 ? -24.047 12.367 5.148 1 88.75 30 ARG B N 1
ATOM 1476 C CA . ARG B 1 30 ? -24.828 11.781 4.059 1 88.75 30 ARG B CA 1
ATOM 1477 C C . ARG B 1 30 ? -23.938 11.508 2.846 1 88.75 30 ARG B C 1
ATOM 1479 O O . ARG B 1 30 ? -24.094 10.484 2.182 1 88.75 30 ARG B O 1
ATOM 1486 N N . VAL B 1 31 ? -23.078 12.406 2.574 1 88.06 31 VAL B N 1
ATOM 1487 C CA . VAL B 1 31 ? -22.188 12.25 1.436 1 88.06 31 VAL B CA 1
ATOM 1488 C C . VAL B 1 31 ? -21.297 11.023 1.638 1 88.06 31 VAL B C 1
ATOM 1490 O O . VAL B 1 31 ? -21.125 10.211 0.722 1 88.06 31 VAL B O 1
ATOM 1493 N N . VAL B 1 32 ? -20.797 10.844 2.846 1 89.69 32 VAL B N 1
ATOM 1494 C CA . VAL B 1 32 ? -19.953 9.695 3.16 1 89.69 32 VAL B CA 1
ATOM 1495 C C . VAL B 1 32 ? -20.75 8.406 3.025 1 89.69 32 VAL B C 1
ATOM 1497 O O . VAL B 1 32 ? -20.25 7.418 2.475 1 89.69 32 VAL B O 1
ATOM 1500 N N . LEU B 1 33 ? -21.984 8.414 3.457 1 91.06 33 LEU B N 1
ATOM 1501 C CA . LEU B 1 33 ? -22.844 7.242 3.391 1 91.06 33 LEU B CA 1
ATOM 1502 C C . LEU B 1 33 ? -23.156 6.875 1.941 1 91.06 33 LEU B C 1
ATOM 1504 O O . LEU B 1 33 ? -23.125 5.695 1.575 1 91.06 33 LEU B O 1
ATOM 1508 N N . LEU B 1 34 ? -23.406 7.883 1.183 1 91.75 34 LEU B N 1
ATOM 1509 C CA . LEU B 1 34 ? -23.703 7.645 -0.228 1 91.75 34 LEU B CA 1
ATOM 1510 C C . LEU B 1 34 ? -22.469 7.082 -0.942 1 91.75 34 LEU B C 1
ATOM 1512 O O . LEU B 1 34 ? -22.594 6.145 -1.732 1 91.75 34 LEU B O 1
ATOM 1516 N N . GLN B 1 35 ? -21.312 7.633 -0.649 1 90.12 35 GLN B N 1
ATOM 1517 C CA . GLN B 1 35 ? -20.078 7.16 -1.271 1 90.12 35 GLN B CA 1
ATOM 1518 C C . GLN B 1 35 ? -19.781 5.723 -0.864 1 90.12 35 GLN B C 1
ATOM 1520 O O . GLN B 1 35 ? -19.359 4.91 -1.693 1 90.12 35 GLN B O 1
ATOM 1525 N N . THR B 1 36 ? -19.953 5.41 0.385 1 92.5 36 THR B N 1
ATOM 1526 C CA . THR B 1 36 ? -19.734 4.051 0.869 1 92.5 36 THR B CA 1
ATOM 1527 C C . THR B 1 36 ? -20.734 3.088 0.227 1 92.5 36 THR B C 1
ATOM 1529 O O . THR B 1 36 ? -20.359 1.986 -0.183 1 92.5 36 THR B O 1
ATOM 1532 N N . ALA B 1 37 ? -22.016 3.52 0.108 1 93.81 37 ALA B N 1
ATOM 1533 C CA . ALA B 1 37 ? -23.047 2.691 -0.529 1 93.81 37 ALA B CA 1
ATOM 1534 C C . ALA B 1 37 ? -22.703 2.426 -1.992 1 93.81 37 ALA B C 1
ATOM 1536 O O . ALA B 1 37 ? -22.844 1.301 -2.475 1 93.81 37 ALA B O 1
ATOM 1537 N N . THR B 1 38 ? -22.281 3.463 -2.648 1 94.06 38 THR B N 1
ATOM 1538 C CA . THR B 1 38 ? -21.875 3.316 -4.039 1 94.06 38 THR B CA 1
ATOM 1539 C C . THR B 1 38 ? -20.719 2.334 -4.16 1 94.06 38 THR B C 1
ATOM 1541 O O . THR B 1 38 ? -20.703 1.473 -5.043 1 94.06 38 THR B O 1
ATOM 1544 N N . LEU B 1 39 ? -19.734 2.445 -3.258 1 94.5 39 LEU B N 1
ATOM 1545 C CA . LEU B 1 39 ? -18.594 1.535 -3.248 1 94.5 39 LEU B CA 1
ATOM 1546 C C . LEU B 1 39 ? -19.047 0.096 -3.035 1 94.5 39 LEU B C 1
ATOM 1548 O O . LEU B 1 39 ? -18.594 -0.812 -3.736 1 94.5 39 LEU B O 1
ATOM 1552 N N . LEU B 1 40 ? -19.938 -0.112 -2.137 1 93.69 40 LEU B N 1
ATOM 1553 C CA . LEU B 1 40 ? -20.469 -1.441 -1.876 1 93.69 40 LEU B CA 1
ATOM 1554 C C . LEU B 1 40 ? -21.203 -1.982 -3.102 1 93.69 40 LEU B C 1
ATOM 1556 O O . LEU B 1 40 ? -21.047 -3.154 -3.453 1 93.69 40 LEU B O 1
ATOM 1560 N N . GLY B 1 41 ? -21.953 -1.091 -3.725 1 94.5 41 GLY B N 1
ATOM 1561 C CA . GLY B 1 41 ? -22.609 -1.475 -4.961 1 94.5 41 GLY B CA 1
ATOM 1562 C C . GLY B 1 41 ? -21.641 -1.894 -6.051 1 94.5 41 GLY B C 1
ATOM 1563 O O . GLY B 1 41 ? -21.844 -2.922 -6.703 1 94.5 41 GLY B O 1
ATOM 1564 N N . VAL B 1 42 ? -20.547 -1.146 -6.215 1 94.19 42 VAL B N 1
ATOM 1565 C CA . VAL B 1 42 ? -19.531 -1.447 -7.219 1 94.19 42 VAL B CA 1
ATOM 1566 C C . VAL B 1 42 ? -18.875 -2.781 -6.891 1 94.19 42 VAL B C 1
ATOM 1568 O O . VAL B 1 42 ? -18.641 -3.6 -7.785 1 94.19 42 VAL B O 1
ATOM 1571 N N . LEU B 1 43 ? -18.562 -3.033 -5.645 1 93.81 43 LEU B N 1
ATOM 1572 C CA . LEU B 1 43 ? -17.938 -4.281 -5.223 1 93.81 43 LEU B CA 1
ATOM 1573 C C . LEU B 1 43 ? -18.875 -5.469 -5.484 1 93.81 43 LEU B C 1
ATOM 1575 O O . LEU B 1 43 ? -18.422 -6.508 -5.977 1 93.81 43 LEU B O 1
ATOM 1579 N N . LEU B 1 44 ? -20.141 -5.312 -5.168 1 94.06 44 LEU B N 1
ATOM 1580 C CA . LEU B 1 44 ? -21.109 -6.383 -5.395 1 94.06 44 LEU B CA 1
ATOM 1581 C C . LEU B 1 44 ? -21.266 -6.672 -6.883 1 94.06 44 LEU B C 1
ATOM 1583 O O . LEU B 1 44 ? -21.281 -7.832 -7.297 1 94.06 44 LEU B O 1
ATOM 1587 N N . LEU B 1 45 ? -21.359 -5.617 -7.598 1 93.38 45 LEU B N 1
ATOM 1588 C CA . LEU B 1 45 ? -21.469 -5.777 -9.047 1 93.38 45 LEU B CA 1
ATOM 1589 C C . LEU B 1 45 ? -20.203 -6.43 -9.609 1 93.38 45 LEU B C 1
ATOM 1591 O O . LEU B 1 45 ? -20.297 -7.297 -10.484 1 93.38 45 LEU B O 1
ATOM 1595 N N . GLY B 1 46 ? -19.031 -5.945 -9.188 1 91.31 46 GLY B N 1
ATOM 1596 C CA . GLY B 1 46 ? -17.797 -6.57 -9.609 1 91.31 46 GLY B CA 1
ATOM 1597 C C . GLY B 1 46 ? -17.719 -8.047 -9.258 1 91.31 46 GLY B C 1
ATOM 1598 O O . GLY B 1 46 ? -17.375 -8.875 -10.102 1 91.31 46 GLY B O 1
ATOM 1599 N N . TYR B 1 47 ? -18.047 -8.344 -8.031 1 90.25 47 TYR B N 1
ATOM 1600 C CA . TYR B 1 47 ? -18.062 -9.734 -7.586 1 90.25 47 TYR B CA 1
ATOM 1601 C C . TYR B 1 47 ? -19.031 -10.562 -8.414 1 90.25 47 TYR B C 1
ATOM 1603 O O . TYR B 1 47 ? -18.703 -11.664 -8.852 1 90.25 47 TYR B O 1
ATOM 1611 N N . GLY B 1 48 ? -20.234 -10.07 -8.602 1 91.19 48 GLY B N 1
ATOM 1612 C CA . GLY B 1 48 ? -21.219 -10.742 -9.445 1 91.19 48 GLY B CA 1
ATOM 1613 C C . GLY B 1 48 ? -20.734 -10.961 -10.859 1 91.19 48 GLY B C 1
ATOM 1614 O O . GLY B 1 48 ? -20.922 -12.047 -11.422 1 91.19 48 GLY B O 1
ATOM 1615 N N . TYR B 1 49 ? -20.109 -9.938 -11.406 1 92.31 49 TYR B N 1
ATOM 1616 C CA . TYR B 1 49 ? -19.547 -10.031 -12.742 1 92.31 49 TYR B CA 1
ATOM 1617 C C . TYR B 1 49 ? -18.516 -11.164 -12.828 1 92.31 49 TYR B C 1
ATOM 1619 O O . TYR B 1 49 ? -18.609 -12.023 -13.711 1 92.31 49 TYR B O 1
ATOM 1627 N N . PHE B 1 50 ? -17.594 -11.266 -11.961 1 88.94 50 PHE B N 1
ATOM 1628 C CA . PHE B 1 50 ? -16.531 -12.266 -12.031 1 88.94 50 PHE B CA 1
ATOM 1629 C C . PHE B 1 50 ? -17.047 -13.648 -11.68 1 88.94 50 PHE B C 1
ATOM 1631 O O . PHE B 1 50 ? -16.547 -14.656 -12.188 1 88.94 50 PHE B O 1
ATOM 1638 N N . TRP B 1 51 ? -18.094 -13.711 -10.891 1 84.12 51 TRP B N 1
ATOM 1639 C CA . TRP B 1 51 ? -18.656 -15 -10.469 1 84.12 51 TRP B CA 1
ATOM 1640 C C . TRP B 1 51 ? -19.641 -15.531 -11.508 1 84.12 51 TRP B C 1
ATOM 1642 O O . TRP B 1 51 ? -19.641 -16.734 -11.805 1 84.12 51 TRP B O 1
ATOM 1652 N N . LEU B 1 52 ? -20.391 -14.711 -12.172 1 87.31 52 LEU B N 1
ATOM 1653 C CA . LEU B 1 52 ? -21.5 -15.172 -12.984 1 87.31 52 LEU B CA 1
ATOM 1654 C C . LEU B 1 52 ? -21.188 -15.047 -14.469 1 87.31 52 LEU B C 1
ATOM 1656 O O . LEU B 1 52 ? -21.641 -15.859 -15.281 1 87.31 52 LEU B O 1
ATOM 1660 N N . LEU B 1 53 ? -20.438 -14.07 -14.805 1 86.19 53 LEU B N 1
ATOM 1661 C CA . LEU B 1 53 ? -20.359 -13.734 -16.219 1 86.19 53 LEU B CA 1
ATOM 1662 C C . LEU B 1 53 ? -19.078 -14.258 -16.844 1 86.19 53 LEU B C 1
ATOM 1664 O O . LEU B 1 53 ? -18.953 -14.352 -18.062 1 86.19 53 LEU B O 1
ATOM 1668 N N . VAL B 1 54 ? -18.078 -14.531 -16.047 1 85.38 54 VAL B N 1
ATOM 1669 C CA . VAL B 1 54 ? -16.812 -15.016 -16.609 1 85.38 54 VAL B CA 1
ATOM 1670 C C . VAL B 1 54 ? -16.656 -16.5 -16.297 1 85.38 54 VAL B C 1
ATOM 1672 O O . VAL B 1 54 ? -16.125 -16.875 -15.25 1 85.38 54 VAL B O 1
ATOM 1675 N N . PRO B 1 55 ? -17 -17.266 -17.281 1 78.75 55 PRO B N 1
ATOM 1676 C CA . PRO B 1 55 ? -17.016 -18.703 -17.031 1 78.75 55 PRO B CA 1
ATOM 1677 C C . PRO B 1 55 ? -15.625 -19.328 -17.078 1 78.75 55 PRO B C 1
ATOM 1679 O O . PRO B 1 55 ? -15.367 -20.312 -16.375 1 78.75 55 PRO B O 1
ATOM 1682 N N . ASN B 1 56 ? -14.797 -18.812 -17.797 1 90.38 56 ASN B N 1
ATOM 1683 C CA . ASN B 1 56 ? -13.453 -19.359 -17.922 1 90.38 56 ASN B CA 1
ATOM 1684 C C . ASN B 1 56 ? -12.547 -18.906 -16.781 1 90.38 56 ASN B C 1
ATOM 1686 O O . ASN B 1 56 ? -12.336 -17.719 -16.578 1 90.38 56 ASN B O 1
ATOM 1690 N N . PRO B 1 57 ? -12.086 -19.906 -16.062 1 87.12 57 PRO B N 1
ATOM 1691 C CA . PRO B 1 57 ? -11.266 -19.578 -14.898 1 87.12 57 PRO B CA 1
ATOM 1692 C C . PRO B 1 57 ? -10 -18.797 -15.273 1 87.12 57 PRO B C 1
ATOM 1694 O O . PRO B 1 57 ? -9.57 -17.922 -14.523 1 87.12 57 PRO B O 1
ATOM 1697 N N . GLU B 1 58 ? -9.406 -19.156 -16.359 1 89.44 58 GLU B N 1
ATOM 1698 C CA . GLU B 1 58 ? -8.195 -18.453 -16.781 1 89.44 58 GLU B CA 1
ATOM 1699 C C . GLU B 1 58 ? -8.508 -17 -17.156 1 89.44 58 GLU B C 1
ATOM 1701 O O . GLU B 1 58 ? -7.762 -16.094 -16.781 1 89.44 58 GLU B O 1
ATOM 1706 N N . ALA B 1 59 ? -9.547 -16.875 -17.844 1 89.94 59 ALA B N 1
ATOM 1707 C CA . ALA B 1 59 ? -9.969 -15.531 -18.219 1 89.94 59 ALA B CA 1
ATOM 1708 C C . ALA B 1 59 ? -10.344 -14.719 -16.984 1 89.94 59 ALA B C 1
ATOM 1710 O O . ALA B 1 59 ? -10.07 -13.516 -16.906 1 89.94 59 ALA B O 1
ATOM 1711 N N . ARG B 1 60 ? -10.992 -15.344 -16.078 1 89.75 60 ARG B N 1
ATOM 1712 C CA . ARG B 1 60 ? -11.375 -14.695 -14.828 1 89.75 60 ARG B CA 1
ATOM 1713 C C . ARG B 1 60 ? -10.148 -14.195 -14.07 1 89.75 60 ARG B C 1
ATOM 1715 O O . ARG B 1 60 ? -10.117 -13.047 -13.609 1 89.75 60 ARG B O 1
ATOM 1722 N N . LEU B 1 61 ? -9.141 -14.984 -13.977 1 91.19 61 LEU B N 1
ATOM 1723 C CA . LEU B 1 61 ? -7.914 -14.625 -13.273 1 91.19 61 LEU B CA 1
ATOM 1724 C C . LEU B 1 61 ? -7.191 -13.492 -13.992 1 91.19 61 LEU B C 1
ATOM 1726 O O . LEU B 1 61 ? -6.688 -12.57 -13.352 1 91.19 61 LEU B O 1
ATOM 1730 N N . GLN B 1 62 ? -7.121 -13.602 -15.305 1 93 62 GLN B N 1
ATOM 1731 C CA . GLN B 1 62 ? -6.43 -12.578 -16.062 1 93 62 GLN B CA 1
ATOM 1732 C C . GLN B 1 62 ? -7.125 -11.227 -15.93 1 93 62 GLN B C 1
ATOM 1734 O O . GLN B 1 62 ? -6.469 -10.203 -15.719 1 93 62 GLN B O 1
ATOM 1739 N N . GLN B 1 63 ? -8.43 -11.25 -16.031 1 93 63 GLN B N 1
ATOM 1740 C CA . GLN B 1 63 ? -9.18 -10 -15.914 1 93 63 GLN B CA 1
ATOM 1741 C C . GLN B 1 63 ? -9.102 -9.453 -14.492 1 93 63 GLN B C 1
ATOM 1743 O O . GLN B 1 63 ? -8.938 -8.242 -14.297 1 93 63 GLN B O 1
ATOM 1748 N N . LEU B 1 64 ? -9.25 -10.273 -13.531 1 93.88 64 LEU B N 1
ATOM 1749 C CA . LEU B 1 64 ? -9.141 -9.859 -12.133 1 93.88 64 LEU B CA 1
ATOM 1750 C C . LEU B 1 64 ? -7.746 -9.312 -11.836 1 93.88 64 LEU B C 1
ATOM 1752 O O . LEU B 1 64 ? -7.605 -8.281 -11.18 1 93.88 64 LEU B O 1
ATOM 1756 N N . GLY B 1 65 ? -6.707 -10.055 -12.312 1 95.56 65 GLY B N 1
ATOM 1757 C CA . GLY B 1 65 ? -5.344 -9.578 -12.141 1 95.56 65 GLY B CA 1
ATOM 1758 C C . GLY B 1 65 ? -5.109 -8.211 -12.742 1 95.56 65 GLY B C 1
ATOM 1759 O O . GLY B 1 65 ? -4.445 -7.363 -12.141 1 95.56 65 GLY B O 1
ATOM 1760 N N . LEU B 1 66 ? -5.625 -8.055 -13.875 1 95 66 LEU B N 1
ATOM 1761 C CA . LEU B 1 66 ? -5.512 -6.758 -14.531 1 95 66 LEU B CA 1
ATOM 1762 C C . LEU B 1 66 ? -6.207 -5.672 -13.719 1 95 66 LEU B C 1
ATOM 1764 O O . LEU B 1 66 ? -5.664 -4.582 -13.531 1 95 66 LEU B O 1
ATOM 1768 N N . PHE B 1 67 ? -7.402 -6.008 -13.266 1 94.12 67 PHE B N 1
ATOM 1769 C CA . PHE B 1 67 ? -8.172 -5.098 -12.422 1 94.12 67 PHE B CA 1
ATOM 1770 C C . PHE B 1 67 ? -7.395 -4.758 -11.156 1 94.12 67 PHE B C 1
ATOM 1772 O O . PHE B 1 67 ? -7.254 -3.584 -10.805 1 94.12 67 PHE B O 1
ATOM 1779 N N . CYS B 1 68 ? -6.848 -5.719 -10.461 1 94.88 68 CYS B N 1
ATOM 1780 C CA . CYS B 1 68 ? -6.027 -5.523 -9.273 1 94.88 68 CYS B CA 1
ATOM 1781 C C . CYS B 1 68 ? -4.82 -4.641 -9.578 1 94.88 68 CYS B C 1
ATOM 1783 O O . CYS B 1 68 ? -4.523 -3.707 -8.836 1 94.88 68 CYS B O 1
ATOM 1785 N N . SER B 1 69 ? -4.16 -4.918 -10.68 1 96.81 69 SER B N 1
ATOM 1786 C CA . SER B 1 69 ? -2.945 -4.203 -11.062 1 96.81 69 SER B CA 1
ATOM 1787 C C . SER B 1 69 ? -3.23 -2.729 -11.32 1 96.81 69 SER B C 1
ATOM 1789 O O . SER B 1 69 ? -2.502 -1.857 -10.836 1 96.81 69 SER B O 1
ATOM 1791 N N . VAL B 1 70 ? -4.273 -2.412 -12.031 1 95.5 70 VAL B N 1
ATOM 1792 C CA . VAL B 1 70 ? -4.629 -1.035 -12.359 1 95.5 70 VAL B CA 1
ATOM 1793 C C . VAL B 1 70 ? -4.906 -0.255 -11.07 1 95.5 70 VAL B C 1
ATOM 1795 O O . VAL B 1 70 ? -4.41 0.861 -10.898 1 95.5 70 VAL B O 1
ATOM 1798 N N . PHE B 1 71 ? -5.648 -0.803 -10.164 1 93.5 71 PHE B N 1
ATOM 1799 C CA . PHE B 1 71 ? -5.957 -0.131 -8.906 1 93.5 71 PHE B CA 1
ATOM 1800 C C . PHE B 1 71 ? -4.699 0.032 -8.062 1 93.5 71 PHE B C 1
ATOM 1802 O O . PHE B 1 71 ? -4.48 1.088 -7.465 1 93.5 71 PHE B O 1
ATOM 1809 N N . THR B 1 72 ? -3.891 -0.993 -8.031 1 96.25 72 THR B N 1
ATOM 1810 C CA . THR B 1 72 ? -2.662 -0.921 -7.246 1 96.25 72 THR B CA 1
ATOM 1811 C C . THR B 1 72 ? -1.733 0.158 -7.797 1 96.25 72 THR B C 1
ATOM 1813 O O . THR B 1 72 ? -1.194 0.965 -7.035 1 96.25 72 THR B O 1
ATOM 1816 N N . ILE B 1 73 ? -1.615 0.17 -9.062 1 95.88 73 ILE B N 1
ATOM 1817 C CA . ILE B 1 73 ? -0.735 1.151 -9.688 1 95.88 73 ILE B CA 1
ATOM 1818 C C . ILE B 1 73 ? -1.283 2.559 -9.453 1 95.88 73 ILE B C 1
ATOM 1820 O O . ILE B 1 73 ? -0.524 3.486 -9.164 1 95.88 73 ILE B O 1
ATOM 1824 N N . SER B 1 74 ? -2.582 2.729 -9.531 1 93.94 74 SER B N 1
ATOM 1825 C CA . SER B 1 74 ? -3.178 4.043 -9.312 1 93.94 74 SER B CA 1
ATOM 1826 C C . SER B 1 74 ? -2.959 4.523 -7.883 1 93.94 74 SER B C 1
ATOM 1828 O O . SER B 1 74 ? -2.877 5.727 -7.633 1 93.94 74 SER B O 1
ATOM 1830 N N . MET B 1 75 ? -2.805 3.641 -6.949 1 92.94 75 MET B N 1
ATOM 1831 C CA . MET B 1 75 ? -2.564 4.004 -5.555 1 92.94 75 MET B CA 1
ATOM 1832 C C . MET B 1 75 ? -1.202 4.668 -5.391 1 92.94 75 MET B C 1
ATOM 1834 O O . MET B 1 75 ? -0.953 5.344 -4.391 1 92.94 75 MET B O 1
ATOM 1838 N N . TYR B 1 76 ? -0.321 4.535 -6.324 1 93.25 76 TYR B N 1
ATOM 1839 C CA . TYR B 1 76 ? 0.999 5.152 -6.238 1 93.25 76 TYR B CA 1
ATOM 1840 C C . TYR B 1 76 ? 0.938 6.629 -6.617 1 93.25 76 TYR B C 1
ATOM 1842 O O . TYR B 1 76 ? 1.918 7.359 -6.449 1 93.25 76 TYR B O 1
ATOM 1850 N N . LEU B 1 77 ? -0.24 7.035 -7.062 1 91.62 77 LEU B N 1
ATOM 1851 C CA . LEU B 1 77 ? -0.399 8.453 -7.355 1 91.62 77 LEU B CA 1
ATOM 1852 C C . LEU B 1 77 ? -0.209 9.297 -6.102 1 91.62 77 LEU B C 1
ATOM 1854 O O . LEU B 1 77 ? 0.35 10.398 -6.16 1 91.62 77 LEU B O 1
ATOM 1858 N N . SER B 1 78 ? -0.613 8.781 -4.949 1 88.19 78 SER B N 1
ATOM 1859 C CA . SER B 1 78 ? -0.492 9.516 -3.697 1 88.19 78 SER B CA 1
ATOM 1860 C C . SER B 1 78 ? 0.968 9.656 -3.279 1 88.19 78 SE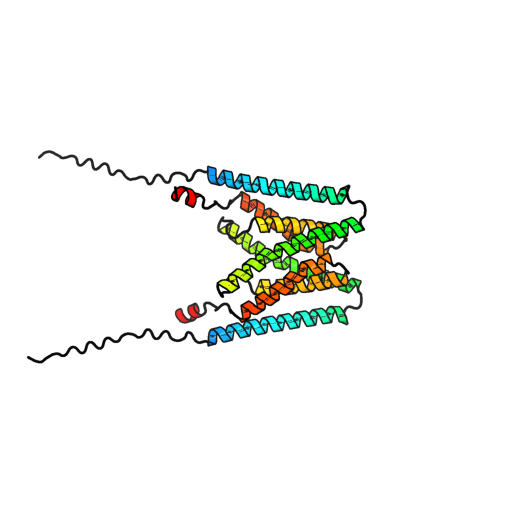R B C 1
ATOM 1862 O O . SER B 1 78 ? 1.441 10.773 -3.027 1 88.19 78 SER B O 1
ATOM 1864 N N . PRO B 1 79 ? 1.739 8.609 -3.246 1 88.94 79 PRO B N 1
ATOM 1865 C CA . PRO B 1 79 ? 3.168 8.75 -2.957 1 88.94 79 PRO B CA 1
ATOM 1866 C C . PRO B 1 79 ? 3.893 9.641 -3.965 1 88.94 79 PRO B C 1
ATOM 1868 O O . PRO B 1 79 ? 4.832 10.352 -3.602 1 88.94 79 PRO B O 1
ATOM 1871 N N . LEU B 1 80 ? 3.449 9.633 -5.207 1 92.94 80 LEU B N 1
ATOM 1872 C CA . LEU B 1 80 ? 4.062 10.5 -6.215 1 92.94 80 LEU B CA 1
ATOM 1873 C C . LEU B 1 80 ? 3.762 11.961 -5.926 1 92.94 80 LEU B C 1
ATOM 1875 O O . LEU B 1 80 ? 4.621 12.828 -6.121 1 92.94 80 LEU B O 1
ATOM 1879 N N . ALA B 1 81 ? 2.584 12.227 -5.406 1 91.38 81 ALA B N 1
ATOM 1880 C CA . ALA B 1 81 ? 2.244 13.578 -4.98 1 91.38 81 ALA B CA 1
ATOM 1881 C C . ALA B 1 81 ? 3.104 14.016 -3.795 1 91.38 81 ALA B C 1
ATOM 1883 O O . ALA B 1 81 ? 3.557 15.156 -3.734 1 91.38 81 ALA B O 1
ATOM 1884 N N . ASP B 1 82 ? 3.32 13.086 -2.893 1 91.75 82 ASP B N 1
ATOM 1885 C CA . ASP B 1 82 ? 4.188 13.375 -1.755 1 91.75 82 ASP B CA 1
ATOM 1886 C C . ASP B 1 82 ? 5.609 13.695 -2.215 1 91.75 82 ASP B C 1
ATOM 1888 O O . ASP B 1 82 ? 6.25 14.602 -1.679 1 91.75 82 ASP B O 1
ATOM 1892 N N . LEU B 1 83 ? 6.09 12.961 -3.178 1 94.88 83 LEU B N 1
ATOM 1893 C CA . LEU B 1 83 ? 7.434 13.195 -3.693 1 94.88 83 LEU B CA 1
ATOM 1894 C C . LEU B 1 83 ? 7.535 14.57 -4.344 1 94.88 83 LEU B C 1
ATOM 1896 O O . LEU B 1 83 ? 8.531 15.273 -4.16 1 94.88 83 LEU B O 1
ATOM 1900 N N . ALA B 1 84 ? 6.504 14.969 -5.086 1 94.81 84 ALA B N 1
ATOM 1901 C CA . ALA B 1 84 ? 6.473 16.297 -5.695 1 94.81 84 ALA B CA 1
ATOM 1902 C C . ALA B 1 84 ? 6.531 17.391 -4.633 1 94.81 84 ALA B C 1
ATOM 1904 O O . ALA B 1 84 ? 7.25 18.375 -4.789 1 94.81 84 ALA B O 1
ATOM 1905 N N . LYS B 1 85 ? 5.773 17.125 -3.562 1 94.69 85 LYS B N 1
ATOM 1906 C CA . LYS B 1 85 ? 5.785 18.078 -2.457 1 94.69 85 LYS B CA 1
ATOM 1907 C C . LYS B 1 85 ? 7.18 18.203 -1.852 1 94.69 85 LYS B C 1
ATOM 1909 O O . LYS B 1 85 ? 7.637 19.312 -1.547 1 94.69 85 LYS B O 1
ATOM 1914 N N . VAL B 1 86 ? 7.855 17.156 -1.69 1 94.88 86 VAL B N 1
ATOM 1915 C CA . VAL B 1 86 ? 9.188 17.156 -1.104 1 94.88 86 VAL B CA 1
ATOM 1916 C C . VAL B 1 86 ? 10.164 17.891 -2.027 1 94.88 86 VAL B C 1
ATOM 1918 O O . VAL B 1 86 ? 11.016 18.641 -1.563 1 94.88 86 VAL B O 1
ATOM 1921 N N . ILE B 1 87 ? 9.992 17.656 -3.27 1 95.31 87 ILE B N 1
ATOM 1922 C CA . ILE B 1 87 ? 10.859 18.312 -4.238 1 95.31 87 ILE B CA 1
ATOM 1923 C C . ILE B 1 87 ? 10.617 19.828 -4.203 1 95.31 87 ILE B C 1
ATOM 1925 O O . ILE B 1 87 ? 11.562 20.609 -4.266 1 95.31 87 ILE B O 1
ATOM 1929 N N . GLN B 1 88 ? 9.453 20.234 -3.947 1 95.88 88 GLN B N 1
ATOM 1930 C CA . GLN B 1 88 ? 9.078 21.641 -3.916 1 95.88 88 GLN B CA 1
ATOM 1931 C C . GLN B 1 88 ? 9.539 22.312 -2.619 1 95.88 88 GLN B C 1
ATOM 1933 O O . GLN B 1 88 ? 10.039 23.438 -2.635 1 95.88 88 GLN B O 1
ATOM 1938 N N . THR B 1 89 ? 9.422 21.609 -1.551 1 94.94 89 THR B N 1
ATOM 1939 C CA . THR B 1 89 ? 9.695 22.203 -0.246 1 94.94 89 THR B CA 1
ATOM 1940 C C . THR B 1 89 ? 11.141 21.922 0.174 1 94.94 89 THR B C 1
ATOM 1942 O O . THR B 1 89 ? 11.633 22.516 1.133 1 94.94 89 THR B O 1
ATOM 1945 N N . LYS B 1 90 ? 11.773 20.984 -0.498 1 94.31 90 LYS B N 1
ATOM 1946 C CA . LYS B 1 90 ? 13.133 20.578 -0.183 1 94.31 90 LYS B CA 1
ATOM 1947 C C . LYS B 1 90 ? 13.242 20.078 1.254 1 94.31 90 LYS B C 1
ATOM 1949 O O . LYS B 1 90 ? 14.195 20.406 1.963 1 94.31 90 LYS B O 1
ATOM 1954 N N . SER B 1 91 ? 12.133 19.438 1.67 1 92.62 91 SER B N 1
ATOM 1955 C CA . SER B 1 91 ? 12.086 18.859 3.012 1 92.62 91 SER B CA 1
ATOM 1956 C C . SER B 1 91 ? 11.43 17.484 3 1 92.62 91 SER B C 1
ATOM 1958 O O . SER B 1 91 ? 10.375 17.297 2.385 1 92.62 91 SER B O 1
ATOM 1960 N N . THR B 1 92 ? 12.039 16.5 3.721 1 92.88 92 THR B N 1
ATOM 1961 C CA . THR B 1 92 ? 11.516 15.141 3.734 1 92.88 92 THR B CA 1
ATOM 1962 C C . THR B 1 92 ? 10.742 14.867 5.02 1 92.88 92 THR B C 1
ATOM 1964 O O . THR B 1 92 ? 10.539 13.711 5.395 1 92.88 92 THR B O 1
ATOM 1967 N N . GLN B 1 93 ? 10.305 15.922 5.727 1 86.88 93 GLN B N 1
ATOM 1968 C CA . GLN B 1 93 ? 9.633 15.789 7.012 1 86.88 93 GLN B CA 1
ATOM 1969 C C . GLN B 1 93 ? 8.328 15.008 6.875 1 86.88 93 GLN B C 1
ATOM 1971 O O . GLN B 1 93 ? 7.895 14.344 7.816 1 86.88 93 GLN B O 1
ATOM 1976 N N . CYS B 1 94 ? 7.762 15.016 5.727 1 86.25 94 CYS B N 1
ATOM 1977 C CA . CYS B 1 94 ? 6.48 14.352 5.535 1 86.25 94 CYS B CA 1
ATOM 1978 C C . CYS B 1 94 ? 6.68 12.898 5.133 1 86.25 94 CYS B C 1
ATOM 1980 O O . CYS B 1 94 ? 5.711 12.141 5.016 1 86.25 94 CYS B O 1
ATOM 1982 N N . LEU B 1 95 ? 7.891 12.5 4.883 1 90 95 LEU B N 1
ATOM 1983 C CA . LEU B 1 95 ? 8.172 11.125 4.488 1 90 95 LEU B CA 1
ATOM 1984 C C . LEU B 1 95 ? 8.695 10.312 5.672 1 90 95 LEU B C 1
ATOM 1986 O O . LEU B 1 95 ? 9.438 10.836 6.512 1 90 95 LEU B O 1
ATOM 1990 N N . SER B 1 96 ? 8.273 9.078 5.715 1 87.81 96 SER B N 1
ATOM 1991 C CA . SER B 1 96 ? 8.758 8.148 6.734 1 87.81 96 SER B CA 1
ATOM 1992 C C . SER B 1 96 ? 9.867 7.254 6.191 1 87.81 96 SER B C 1
ATOM 1994 O O . SER B 1 96 ? 9.656 6.516 5.227 1 87.81 96 SER B O 1
ATOM 1996 N N . TYR B 1 97 ? 11.047 7.277 6.879 1 90.31 97 TYR B N 1
ATOM 1997 C CA . TYR B 1 97 ? 12.172 6.469 6.43 1 90.31 97 TYR B CA 1
ATOM 1998 C C . TYR B 1 97 ? 11.906 4.988 6.664 1 90.31 97 TYR B C 1
ATOM 2000 O O . TYR B 1 97 ? 12.102 4.164 5.766 1 90.31 97 TYR B O 1
ATOM 2008 N N . PRO B 1 98 ? 11.367 4.613 7.863 1 90.12 98 PRO B N 1
ATOM 2009 C CA . PRO B 1 98 ? 11.055 3.199 8.094 1 90.12 98 PRO B CA 1
ATOM 2010 C C . PRO B 1 98 ? 10.031 2.654 7.098 1 90.12 98 PRO B C 1
ATOM 2012 O O . PRO B 1 98 ? 10.148 1.511 6.648 1 90.12 98 PRO B O 1
ATOM 2015 N N . LEU B 1 99 ? 9.094 3.48 6.789 1 91 99 LEU B N 1
ATOM 2016 C CA . LEU B 1 99 ? 8.094 3.045 5.828 1 91 99 LEU B CA 1
ATOM 2017 C C . LEU B 1 99 ? 8.711 2.832 4.449 1 91 99 LEU B C 1
ATOM 2019 O O . LEU B 1 99 ? 8.32 1.918 3.721 1 91 99 LEU B O 1
ATOM 2023 N N . THR B 1 100 ? 9.633 3.707 4.109 1 94.38 100 THR B N 1
ATOM 2024 C CA . THR B 1 100 ? 10.312 3.576 2.826 1 94.38 100 THR B CA 1
ATOM 2025 C C . THR B 1 100 ? 11.078 2.26 2.752 1 94.38 100 THR B C 1
ATOM 2027 O O . THR B 1 100 ? 11.008 1.55 1.746 1 94.38 100 THR B O 1
ATOM 2030 N N . ILE B 1 101 ? 11.781 1.904 3.838 1 93.62 101 ILE B N 1
ATOM 2031 C CA . ILE B 1 101 ? 12.516 0.649 3.916 1 93.62 101 ILE B CA 1
ATOM 2032 C C . ILE B 1 101 ? 11.555 -0.527 3.775 1 93.62 101 ILE B C 1
ATOM 2034 O O . ILE B 1 101 ? 11.789 -1.442 2.984 1 93.62 101 ILE B O 1
ATOM 2038 N N . ALA B 1 102 ? 10.508 -0.43 4.488 1 93.19 102 ALA B N 1
ATOM 2039 C CA . ALA B 1 102 ? 9.516 -1.507 4.449 1 93.19 102 ALA B CA 1
ATOM 2040 C C . ALA B 1 102 ? 8.891 -1.629 3.064 1 93.19 102 ALA B C 1
ATOM 2042 O O . ALA B 1 102 ? 8.641 -2.738 2.586 1 93.19 102 ALA B O 1
ATOM 2043 N N . THR B 1 103 ? 8.656 -0.491 2.402 1 95.12 103 THR B N 1
ATOM 2044 C CA . THR B 1 103 ? 8.016 -0.485 1.089 1 95.12 103 THR B CA 1
ATOM 2045 C C . THR B 1 103 ? 8.922 -1.14 0.048 1 95.12 103 THR B C 1
ATOM 2047 O O . THR B 1 103 ? 8.453 -1.925 -0.78 1 95.12 103 THR B O 1
ATOM 2050 N N . VAL B 1 104 ? 10.195 -0.821 0.034 1 96.5 104 VAL B N 1
ATOM 2051 C CA . VAL B 1 104 ? 11.078 -1.395 -0.978 1 96.5 104 VAL B CA 1
ATOM 2052 C C . VAL B 1 104 ? 11.227 -2.895 -0.739 1 96.5 104 VAL B C 1
ATOM 2054 O O . VAL B 1 104 ? 11.273 -3.68 -1.69 1 96.5 104 VAL B O 1
ATOM 2057 N N . LEU B 1 105 ? 11.352 -3.322 0.509 1 94.75 105 LEU B N 1
ATOM 2058 C CA . LEU B 1 105 ? 11.445 -4.746 0.821 1 94.75 105 LEU B CA 1
ATOM 2059 C C . LEU B 1 105 ? 10.188 -5.484 0.367 1 94.75 105 LEU B C 1
ATOM 2061 O O . LEU B 1 105 ? 10.273 -6.551 -0.246 1 94.75 105 LEU B O 1
ATOM 2065 N N . THR B 1 106 ? 9.047 -4.883 0.7 1 96.31 106 THR B N 1
ATOM 2066 C CA . THR B 1 106 ? 7.777 -5.488 0.314 1 96.31 106 THR B CA 1
ATOM 2067 C C . THR B 1 106 ? 7.637 -5.535 -1.205 1 96.31 106 THR B C 1
ATOM 2069 O O . THR B 1 106 ? 7.344 -6.59 -1.773 1 96.31 106 THR B O 1
ATOM 2072 N N . SER B 1 107 ? 7.895 -4.457 -1.882 1 97.38 107 SER B N 1
ATOM 2073 C CA . SER B 1 107 ? 7.742 -4.379 -3.33 1 97.38 107 SER B CA 1
ATOM 2074 C C . SER B 1 107 ? 8.711 -5.316 -4.039 1 97.38 107 SER B C 1
ATOM 2076 O O . SER B 1 107 ? 8.328 -6.035 -4.965 1 97.38 107 SER B O 1
ATOM 2078 N N . ALA B 1 108 ? 9.953 -5.352 -3.588 1 96.38 108 ALA B N 1
ATOM 2079 C CA . ALA B 1 108 ? 10.961 -6.227 -4.188 1 96.38 108 ALA B CA 1
ATOM 2080 C C . ALA B 1 108 ? 10.586 -7.695 -3.996 1 96.38 108 ALA B C 1
ATOM 2082 O O . ALA B 1 108 ? 10.703 -8.5 -4.926 1 96.38 108 ALA B O 1
ATOM 2083 N N . SER B 1 109 ? 10.125 -8.016 -2.82 1 95.75 109 SER B N 1
ATOM 2084 C CA . SER B 1 109 ? 9.781 -9.406 -2.551 1 95.75 109 SER B CA 1
ATOM 2085 C C . SER B 1 109 ? 8.555 -9.836 -3.348 1 95.75 109 SER B C 1
ATOM 2087 O O . SER B 1 109 ? 8.508 -10.961 -3.859 1 95.75 109 SER B O 1
ATOM 2089 N N . TRP B 1 110 ? 7.566 -8.953 -3.479 1 97.12 110 TRP B N 1
ATOM 2090 C CA . TRP B 1 110 ? 6.391 -9.297 -4.27 1 97.12 110 TRP B CA 1
ATOM 2091 C C . TRP B 1 110 ? 6.738 -9.391 -5.75 1 97.12 110 TRP B C 1
ATOM 2093 O O . TRP B 1 110 ? 6.164 -10.195 -6.484 1 97.12 110 TRP B O 1
ATOM 2103 N N . CYS B 1 111 ? 7.664 -8.547 -6.176 1 96.5 111 CYS B N 1
ATOM 2104 C CA . CYS B 1 111 ? 8.117 -8.672 -7.555 1 96.5 111 CYS B CA 1
ATOM 2105 C C . CYS B 1 111 ? 8.789 -10.023 -7.789 1 96.5 111 CYS B C 1
ATOM 2107 O O . CYS B 1 111 ? 8.516 -10.688 -8.797 1 96.5 111 CYS B O 1
ATOM 2109 N N . LEU B 1 112 ? 9.617 -10.398 -6.895 1 95.12 112 LEU B N 1
ATOM 2110 C CA . LEU B 1 112 ? 10.273 -11.695 -6.988 1 95.12 112 LEU B CA 1
ATOM 2111 C C . LEU B 1 112 ? 9.25 -12.828 -6.914 1 95.12 112 LEU B C 1
ATOM 2113 O O . LEU B 1 112 ? 9.336 -13.789 -7.68 1 95.12 112 LEU B O 1
ATOM 2117 N N . TYR B 1 113 ? 8.281 -12.695 -5.98 1 95.94 113 TYR B N 1
ATOM 2118 C CA . TYR B 1 113 ? 7.207 -13.672 -5.828 1 95.94 113 TYR B CA 1
ATOM 2119 C C . TYR B 1 113 ? 6.41 -13.812 -7.117 1 95.94 113 TYR B C 1
ATOM 2121 O O . TYR B 1 113 ? 6.164 -14.922 -7.586 1 95.94 113 TYR B O 1
ATOM 2129 N N . GLY B 1 114 ? 6.016 -12.656 -7.645 1 95.81 114 GLY B N 1
ATOM 2130 C CA . GLY B 1 114 ? 5.301 -12.664 -8.914 1 95.81 114 GLY B CA 1
ATOM 2131 C C . GLY B 1 114 ? 6.105 -13.281 -10.039 1 95.81 114 GLY B C 1
ATOM 2132 O O . GLY B 1 114 ? 5.555 -13.984 -10.891 1 95.81 114 GLY B O 1
ATOM 2133 N N . PHE B 1 115 ? 7.391 -13.023 -10.109 1 94.19 115 PHE B N 1
ATOM 2134 C CA . PHE B 1 115 ? 8.273 -13.594 -11.125 1 94.19 115 PHE B CA 1
ATOM 2135 C C . PHE B 1 115 ? 8.32 -15.109 -11.016 1 94.19 115 PHE B C 1
ATOM 2137 O O . PHE B 1 115 ? 8.172 -15.812 -12.023 1 94.19 115 PHE B O 1
ATOM 2144 N N . ARG B 1 116 ? 8.453 -15.586 -9.828 1 91 116 ARG B N 1
ATOM 2145 C CA . ARG B 1 116 ? 8.531 -17.031 -9.609 1 91 116 ARG B CA 1
ATOM 2146 C C . ARG B 1 116 ? 7.195 -17.703 -9.898 1 91 116 ARG B C 1
ATOM 2148 O O . ARG B 1 116 ? 7.156 -18.859 -10.336 1 91 116 ARG B O 1
ATOM 2155 N N . LEU B 1 117 ? 6.105 -17.047 -9.648 1 92.62 117 LEU B N 1
ATOM 2156 C CA . LEU B 1 117 ? 4.762 -17.547 -9.922 1 92.62 117 LEU B CA 1
ATOM 2157 C C . LEU B 1 117 ? 4.406 -17.375 -11.391 1 92.62 117 LEU B C 1
ATOM 2159 O O . LEU B 1 117 ? 3.35 -17.828 -11.836 1 92.62 117 LEU B O 1
ATOM 2163 N N . ARG B 1 118 ? 5.316 -16.609 -12.133 1 93.19 118 ARG B N 1
ATOM 2164 C CA . ARG B 1 118 ? 5.035 -16.234 -13.516 1 93.19 118 ARG B CA 1
ATOM 2165 C C . ARG B 1 118 ? 3.73 -15.453 -13.617 1 93.19 118 ARG B C 1
ATOM 2167 O O . ARG B 1 118 ? 2.926 -15.688 -14.523 1 93.19 118 ARG B O 1
ATOM 2174 N N . ASP B 1 119 ? 3.477 -14.633 -12.656 1 95.81 119 ASP B N 1
ATOM 2175 C CA . ASP B 1 119 ? 2.299 -13.773 -12.586 1 95.81 119 ASP B CA 1
ATOM 2176 C C . ASP B 1 119 ? 2.672 -12.312 -12.828 1 95.81 119 ASP B C 1
ATOM 2178 O O . ASP B 1 119 ? 3.162 -11.633 -11.922 1 95.81 119 ASP B O 1
ATOM 2182 N N . PRO B 1 120 ? 2.402 -11.82 -14 1 96.06 120 PRO B N 1
ATOM 2183 C CA . PRO B 1 120 ? 2.824 -10.453 -14.305 1 96.06 120 PRO B CA 1
ATOM 2184 C C . PRO B 1 120 ? 2.021 -9.406 -13.531 1 96.06 120 PRO B C 1
ATOM 2186 O O . PRO B 1 120 ? 2.494 -8.289 -13.336 1 96.06 120 PRO B O 1
ATOM 2189 N N . TYR B 1 121 ? 0.825 -9.734 -13.148 1 96.62 121 TYR B N 1
ATOM 2190 C CA . TYR B 1 121 ? -0.029 -8.766 -12.461 1 96.62 121 TYR B CA 1
ATOM 2191 C C . TYR B 1 121 ? 0.545 -8.406 -11.102 1 96.62 121 TYR B C 1
ATOM 2193 O O . TYR B 1 121 ? 0.593 -7.23 -10.727 1 96.62 121 TYR B O 1
ATOM 2201 N N . ILE B 1 122 ? 1.031 -9.398 -10.414 1 96.5 122 ILE B N 1
ATOM 2202 C CA . ILE B 1 122 ? 1.647 -9.18 -9.109 1 96.5 122 ILE B CA 1
ATOM 2203 C C . ILE B 1 122 ? 2.977 -8.445 -9.281 1 96.5 122 ILE B C 1
ATOM 2205 O O . ILE B 1 122 ? 3.244 -7.457 -8.594 1 96.5 122 ILE B O 1
ATOM 2209 N N . MET B 1 123 ? 3.756 -8.898 -10.227 1 97.06 123 MET B N 1
ATOM 2210 C CA . MET B 1 123 ? 5.094 -8.352 -10.43 1 97.06 123 MET B CA 1
ATOM 2211 C C . MET B 1 123 ? 5.027 -6.883 -10.836 1 97.06 123 MET B C 1
ATOM 2213 O O . MET B 1 123 ? 5.66 -6.027 -10.211 1 97.06 123 MET B O 1
ATOM 2217 N N . VAL B 1 124 ? 4.195 -6.566 -11.805 1 96.62 124 VAL B N 1
ATOM 2218 C CA . VAL B 1 124 ? 4.16 -5.25 -12.43 1 96.62 124 VAL B CA 1
ATOM 2219 C C . VAL B 1 124 ? 3.506 -4.246 -11.484 1 96.62 124 VAL B C 1
ATOM 2221 O O . VAL B 1 124 ? 3.938 -3.094 -11.398 1 96.62 124 VAL B O 1
ATOM 2224 N N . SER B 1 125 ? 2.475 -4.695 -10.75 1 97.56 125 SER B N 1
ATOM 2225 C CA . SER B 1 125 ? 1.749 -3.781 -9.875 1 97.56 125 SER B CA 1
ATOM 2226 C C . SER B 1 125 ? 2.6 -3.371 -8.68 1 97.56 125 SER B C 1
ATOM 2228 O O . SER B 1 125 ? 2.314 -2.367 -8.023 1 97.56 125 SER B O 1
ATOM 2230 N N . ASN B 1 126 ? 3.717 -4.047 -8.359 1 97.38 126 ASN B N 1
ATOM 2231 C CA . ASN B 1 126 ? 4.57 -3.74 -7.219 1 97.38 126 ASN B CA 1
ATOM 2232 C C . ASN B 1 126 ? 5.852 -3.037 -7.648 1 97.38 126 ASN B C 1
ATOM 2234 O O . ASN B 1 126 ? 6.57 -2.48 -6.816 1 97.38 126 ASN B O 1
ATOM 2238 N N . PHE B 1 127 ? 6.094 -2.906 -8.938 1 97.12 127 PHE B N 1
ATOM 2239 C CA . PHE B 1 127 ? 7.305 -2.316 -9.492 1 97.12 127 PHE B CA 1
ATOM 2240 C C . PHE B 1 127 ? 7.395 -0.834 -9.148 1 97.12 127 PHE B C 1
ATOM 2242 O O . PHE B 1 127 ? 8.453 -0.343 -8.766 1 97.12 127 PHE B O 1
ATOM 2249 N N . PRO B 1 128 ? 6.258 -0.109 -9.227 1 97 128 PRO B N 1
ATOM 2250 C CA . PRO B 1 128 ? 6.312 1.308 -8.859 1 97 128 PRO B CA 1
ATOM 2251 C C . PRO B 1 128 ? 6.797 1.526 -7.43 1 97 128 PRO B C 1
ATOM 2253 O O . PRO B 1 128 ? 7.414 2.551 -7.133 1 97 128 PRO B O 1
ATOM 2256 N N . GLY B 1 129 ? 6.488 0.543 -6.547 1 96.81 129 GLY B N 1
ATOM 2257 C CA . GLY B 1 129 ? 6.969 0.636 -5.18 1 96.81 129 GLY B CA 1
ATOM 2258 C C . GLY B 1 129 ? 8.484 0.679 -5.078 1 96.81 129 GLY B C 1
ATOM 2259 O O . GLY B 1 129 ? 9.039 1.428 -4.273 1 96.81 129 GLY B O 1
ATOM 2260 N N . ILE B 1 130 ? 9.133 -0.048 -5.918 1 96.56 130 ILE B N 1
ATOM 2261 C CA . ILE B 1 130 ? 10.586 -0.069 -5.961 1 96.56 130 ILE B CA 1
ATOM 2262 C C . ILE B 1 130 ? 11.109 1.271 -6.473 1 96.56 130 ILE B C 1
ATOM 2264 O O . ILE B 1 130 ? 11.969 1.892 -5.844 1 96.56 130 ILE B O 1
ATOM 2268 N N . VAL B 1 131 ? 10.539 1.739 -7.531 1 96.81 131 VAL B N 1
ATOM 2269 C CA . VAL B 1 131 ? 10.977 2.975 -8.18 1 96.81 131 VAL B CA 1
ATOM 2270 C C . VAL B 1 131 ? 10.789 4.148 -7.219 1 96.81 131 VAL B C 1
ATOM 2272 O O . VAL B 1 131 ? 11.703 4.953 -7.027 1 96.81 131 VAL B O 1
ATOM 2275 N N . THR B 1 132 ? 9.578 4.203 -6.598 1 96.44 132 THR B N 1
ATOM 2276 C CA . THR B 1 132 ? 9.312 5.312 -5.688 1 96.44 132 THR B CA 1
ATOM 2277 C C . THR B 1 132 ? 10.258 5.266 -4.488 1 96.44 132 THR B C 1
ATOM 2279 O O . THR B 1 132 ? 10.68 6.309 -3.982 1 96.44 132 THR B O 1
ATOM 2282 N N . SER B 1 133 ? 10.57 4.102 -4.043 1 96.5 133 SER B N 1
ATOM 2283 C CA . SER B 1 133 ? 11.461 3.982 -2.896 1 96.5 133 SER B CA 1
ATOM 2284 C C . SER B 1 133 ? 12.867 4.473 -3.234 1 96.5 133 SER B C 1
ATOM 2286 O O . SER B 1 133 ? 13.508 5.141 -2.42 1 96.5 133 SER B O 1
ATOM 2288 N N . PHE B 1 134 ? 13.336 4.223 -4.441 1 95.62 134 PHE B N 1
ATOM 2289 C CA . PHE B 1 134 ? 14.641 4.715 -4.859 1 95.62 134 PHE B CA 1
ATOM 2290 C C . PHE B 1 134 ? 14.656 6.238 -4.914 1 95.62 134 PHE B C 1
ATOM 2292 O O . PHE B 1 134 ? 15.617 6.875 -4.488 1 95.62 134 PHE B O 1
ATOM 2299 N N . ILE B 1 135 ? 13.633 6.762 -5.359 1 97 135 ILE B N 1
ATOM 2300 C CA . ILE B 1 135 ? 13.508 8.219 -5.391 1 97 135 ILE B CA 1
ATOM 2301 C C . ILE B 1 135 ? 13.508 8.766 -3.967 1 97 135 ILE B C 1
ATOM 2303 O O . ILE B 1 135 ? 14.195 9.742 -3.67 1 97 135 ILE B O 1
ATOM 2307 N N . ARG B 1 136 ? 12.75 8.102 -3.107 1 96.25 136 ARG B N 1
ATOM 2308 C CA . ARG B 1 136 ? 12.68 8.539 -1.716 1 96.25 136 ARG B CA 1
ATOM 2309 C C . ARG B 1 136 ? 14.055 8.477 -1.052 1 96.25 136 ARG B C 1
ATOM 2311 O O . ARG B 1 136 ? 14.438 9.391 -0.32 1 96.25 136 ARG B O 1
ATOM 2318 N N . PHE B 1 137 ? 14.758 7.391 -1.323 1 95.56 137 PHE B N 1
ATOM 2319 C CA . PHE B 1 137 ? 16.094 7.273 -0.742 1 95.56 137 PHE B CA 1
ATOM 2320 C C . PHE B 1 137 ? 17 8.383 -1.248 1 95.56 137 PHE B C 1
ATOM 2322 O O . PHE B 1 137 ? 17.812 8.93 -0.488 1 95.56 137 PHE B O 1
ATOM 2329 N N . TRP B 1 138 ? 16.891 8.648 -2.521 1 95.06 138 TRP B N 1
ATOM 2330 C CA . TRP B 1 138 ? 17.672 9.742 -3.09 1 95.06 138 TRP B CA 1
ATOM 2331 C C . TRP B 1 138 ? 17.297 11.07 -2.426 1 95.06 138 TRP B C 1
ATOM 2333 O O . TRP B 1 138 ? 18.188 11.859 -2.08 1 95.06 138 TRP B O 1
ATOM 2343 N N . LEU B 1 139 ? 16.078 11.328 -2.154 1 95.38 139 LEU B N 1
ATOM 2344 C CA .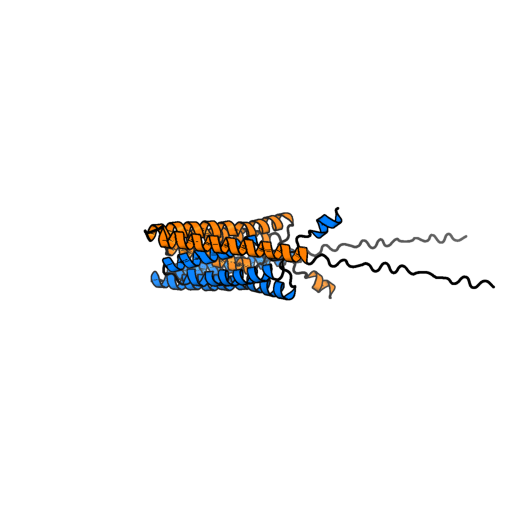 LEU B 1 139 ? 15.633 12.562 -1.522 1 95.38 139 LEU B CA 1
ATOM 2345 C C . LEU B 1 139 ? 16.078 12.625 -0.067 1 95.38 139 LEU B C 1
ATOM 2347 O O . LEU B 1 139 ? 16.453 13.695 0.427 1 95.38 139 LEU B O 1
ATOM 2351 N N . PHE B 1 140 ? 16 11.531 0.639 1 94 140 PHE B N 1
ATOM 2352 C CA . PHE B 1 140 ? 16.484 11.477 2.014 1 94 140 PHE B CA 1
ATOM 2353 C C . PHE B 1 140 ? 17.969 11.828 2.078 1 94 140 PHE B C 1
ATOM 2355 O O . PHE B 1 140 ? 18.422 12.453 3.041 1 94 140 PHE B O 1
ATOM 2362 N N . TRP B 1 141 ? 18.688 11.367 1.088 1 92.75 141 TRP B N 1
ATOM 2363 C CA . TRP B 1 141 ? 20.125 11.672 1.027 1 92.75 141 TRP B CA 1
ATOM 2364 C C . TRP B 1 141 ? 20.344 13.156 0.726 1 92.75 141 TRP B C 1
ATOM 2366 O O . TRP B 1 141 ? 21.188 13.797 1.351 1 92.75 141 TRP B O 1
ATOM 2376 N N . LYS B 1 142 ? 19.531 13.727 -0.138 1 93.5 142 LYS B N 1
ATOM 2377 C CA . LYS B 1 142 ? 19.672 15.117 -0.57 1 93.5 142 LYS B CA 1
ATOM 2378 C C . LYS B 1 142 ? 19.156 16.078 0.494 1 93.5 142 LYS B C 1
ATOM 2380 O O . LYS B 1 142 ? 19.734 17.156 0.694 1 93.5 142 LYS B O 1
ATOM 2385 N N . TYR B 1 143 ? 18.078 15.703 1.151 1 91.62 143 TYR B N 1
ATOM 2386 C CA . TYR B 1 143 ? 17.438 16.531 2.16 1 91.62 143 TYR B CA 1
ATOM 2387 C C . TYR B 1 143 ? 17.281 15.781 3.477 1 91.62 143 TYR B C 1
ATOM 2389 O O . TYR B 1 143 ? 16.172 15.469 3.898 1 91.62 143 TYR B O 1
ATOM 2397 N N . PRO B 1 144 ? 18.375 15.617 4.168 1 84.56 144 PRO B N 1
ATOM 2398 C CA . PRO B 1 144 ? 18.297 14.867 5.422 1 84.56 144 PRO B CA 1
ATOM 2399 C C . PRO B 1 144 ? 17.469 15.578 6.492 1 84.56 144 PRO B C 1
ATOM 2401 O O . PRO B 1 144 ? 17.438 16.812 6.531 1 84.56 144 PRO B O 1
ATOM 2404 N N . GLN B 1 145 ? 16.594 14.758 7.133 1 74.56 145 GLN B N 1
ATOM 2405 C CA . GLN B 1 145 ? 15.758 15.32 8.195 1 74.56 145 GLN B CA 1
ATOM 2406 C C . GLN B 1 145 ? 16.609 15.812 9.359 1 74.56 145 GLN B C 1
ATOM 2408 O O . GLN B 1 145 ? 17.531 15.109 9.805 1 74.56 145 GLN B O 1
ATOM 2413 N N . GLU B 1 146 ? 16.984 17.047 9.391 1 61.81 146 GLU B N 1
ATOM 2414 C CA . GLU B 1 146 ? 17.75 17.609 10.5 1 61.81 146 GLU B CA 1
ATOM 2415 C C . GLU B 1 146 ? 17.172 17.172 11.844 1 61.81 146 GLU B C 1
ATOM 2417 O O . GLU B 1 146 ? 15.961 17.219 12.047 1 61.81 146 GLU B O 1
ATOM 2422 N N . GLN B 1 147 ? 17.5 16.109 12.391 1 50.62 147 GLN B N 1
ATOM 2423 C CA . GLN B 1 147 ? 17.125 15.922 13.789 1 50.62 147 GLN B CA 1
ATOM 2424 C C . GLN B 1 147 ? 17.062 17.25 14.523 1 50.62 147 GLN B C 1
ATOM 2426 O O . GLN B 1 147 ? 17.953 18.094 14.375 1 50.62 147 GLN B O 1
ATOM 2431 N N . ASP B 1 148 ? 15.883 17.812 14.781 1 46.97 148 ASP B N 1
ATOM 2432 C CA . ASP B 1 148 ? 15.844 18.969 15.68 1 46.97 148 ASP B CA 1
ATOM 2433 C C . ASP B 1 148 ? 17.062 18.984 16.609 1 46.97 148 ASP B C 1
ATOM 2435 O O . ASP B 1 148 ? 17.031 18.406 17.688 1 46.97 148 ASP B O 1
ATOM 2439 N N . ARG B 1 149 ? 18.094 18.531 16.344 1 41.41 149 ARG B N 1
ATOM 2440 C CA . ARG B 1 149 ? 19.203 18.625 17.281 1 41.41 149 ARG B CA 1
ATOM 2441 C C . ARG B 1 149 ? 19.422 20.062 17.75 1 41.41 149 ARG B C 1
ATOM 2443 O O . ARG B 1 149 ? 20.188 20.312 18.688 1 41.41 149 ARG B O 1
ATOM 2450 N N . ASN B 1 150 ? 19.094 20.938 16.938 1 43.75 150 ASN B N 1
ATOM 2451 C CA . ASN B 1 150 ? 19.281 22.25 17.578 1 43.75 150 ASN B CA 1
ATOM 2452 C C . ASN B 1 150 ? 18.484 22.359 18.875 1 43.75 150 ASN B C 1
ATOM 2454 O O . ASN B 1 150 ? 18.688 23.281 19.656 1 43.75 150 ASN B O 1
ATOM 2458 N N . TYR B 1 151 ? 17.344 21.578 18.953 1 40.62 151 TYR B N 1
ATOM 2459 C CA . TYR B 1 151 ? 16.672 21.641 20.25 1 40.62 151 TYR B CA 1
ATOM 2460 C C . TYR B 1 151 ? 17.562 21.109 21.359 1 40.62 151 TYR B C 1
ATOM 2462 O O . TYR B 1 151 ? 17.453 21.531 22.516 1 40.62 151 TYR B O 1
ATOM 2470 N N . TRP B 1 152 ? 18.312 20.125 21.062 1 41.03 152 TRP B N 1
ATOM 2471 C CA . TRP B 1 152 ? 19.219 19.672 22.109 1 41.03 152 TRP B CA 1
ATOM 2472 C C . TRP B 1 152 ? 20.281 20.734 22.422 1 41.03 152 TRP B C 1
ATOM 2474 O O . TRP B 1 152 ? 20.625 20.953 23.578 1 41.03 152 TRP B O 1
ATOM 2484 N N . PHE B 1 153 ? 2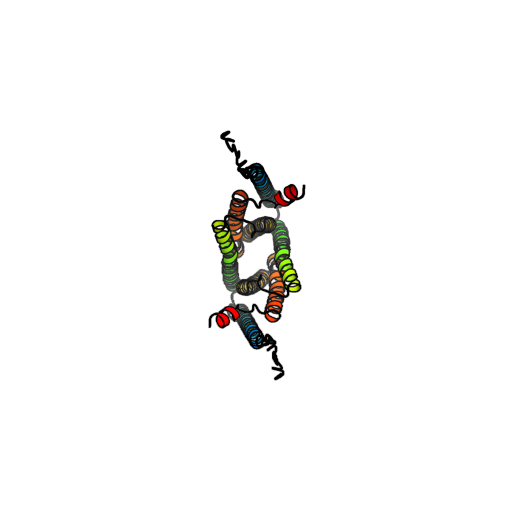0.844 21.391 21.469 1 46.84 153 PHE B N 1
ATOM 2485 C CA . PHE B 1 153 ? 21.875 22.375 21.781 1 46.84 153 PHE B CA 1
ATOM 2486 C C . PHE B 1 153 ? 21.266 23.594 22.484 1 46.84 153 PHE B C 1
ATOM 2488 O O . PHE B 1 153 ? 21.891 24.188 23.344 1 46.84 153 PHE B O 1
ATOM 2495 N N . LEU B 1 154 ? 20.047 23.891 22.141 1 42.03 154 LEU B N 1
ATOM 2496 C CA . LEU B 1 154 ? 19.453 25 22.875 1 42.03 154 LEU B CA 1
ATOM 2497 C C . LEU B 1 154 ? 19.172 24.609 24.312 1 42.03 154 LEU B C 1
ATOM 2499 O O . LEU B 1 154 ? 19.156 25.469 25.203 1 42.03 154 LEU B O 1
ATOM 2503 N N . GLN B 1 155 ? 18.844 23.406 24.531 1 39 155 GLN B N 1
ATOM 2504 C CA . GLN B 1 155 ? 18.562 23.047 25.906 1 39 155 GLN B CA 1
ATOM 2505 C C . GLN B 1 155 ? 19.859 22.875 26.703 1 39 155 GLN B C 1
ATOM 2507 O O . GLN B 1 155 ? 19.844 22.797 27.938 1 39 155 GLN B O 1
ATOM 2512 N N . THR B 1 156 ? 21 22.703 25.953 1 37.28 156 THR B N 1
ATOM 2513 C CA . THR B 1 156 ? 22.188 22.766 26.797 1 37.28 156 THR B CA 1
ATOM 2514 C C . THR B 1 156 ? 22.766 24.188 26.828 1 37.28 156 THR B C 1
ATOM 2516 O O . THR B 1 156 ? 22.719 24.891 25.828 1 37.28 156 THR B O 1
#

Sequence (312 aa):
MEELGPQAHANDPECGQRPVPALSHHGSQRVVLLQTATLLGVLLLGYGYFWLLVPNPEARLQQLGLFCSVFTISMYLSPLADLAKVIQTKSTQCLSYPLTIATVLTSASWCLYGFRLRDPYIMVSNFPGIVTSFIRFWLFWKYPQEQDRNYWFLQTMEELGPQAHANDPECGQRPVPALSHHGSQRVVLLQTATLLGVLLLGYGYFWLLVPNPEARLQQLGLFCSVFTISMYLSPLADLAKVIQTKSTQCLSYPLTIATVLTSASWCLYGFRLRDPYIMVSNFPGIVTSFIRFWLFWKYPQEQDRNYWFLQT